Protein AF-A0A849J0R5-F1 (afdb_monomer)

Mean predicted aligned error: 11.91 Å

Radius of gyration: 22.2 Å; Cα contacts (8 Å, |Δi|>4): 472; chains: 1; bounding box: 53×59×74 Å

Foldseek 3Di:
DDDDDDDDDDDDDDDDDDDDPPPPPQAAFAPPDPDDPAAFPSLPDPLNVVQCVVVVNADDDFPDKGKDHWDWDADPVGWIKTKIWMWTDFQFKIWTKMKMFTWDDPDVVDIDTDFFIKMKTKIFTFPGGWDWDKDKAWPPPPPDDDPPVPPPPRDSHPLVVDDCVQSVVQPPFHKYKYWDDDQQKIKIWIWGWDQDPQKIKIKIWMWMGGDPVCSVGTMIMMIMIITGGPDMDIDMDTNDDDDDPPDDPPDD

Nearest PDB structures (foldseek):
  5bsz-assembly1_A  TM=5.376E-01  e=4.516E-01  Streptoalloteichus sp. ATCC 53650
  3px3-assembly1_D  TM=6.411E-01  e=1.301E+00  Streptomyces fradiae
  4oqd-assembly2_C  TM=7.389E-01  e=5.150E+00  Streptomyces fradiae
  4akr-assembly2_D  TM=1.500E-01  e=6.035E+00  Dictyostelium discoideum AX2

Sequence (252 aa):
MTVPELPGASGSSLTGRSAGDLSTRAPGQIKYTRRIEKVGFEYVPPELAKFLKRAEILVGTELIAGADEPVTKRRQNGTHYQLLSAWWASESRFVLFEARRELTSVGEGTFRPSGSWTASGTVHHFAAPATTDRSEWRYKGAGGSEATATKDRVVTDALDALPPAVAGPVIGGTTHAWLRWRKGWASETIVASRVIGNEVHVLRAQREGTSRGELKTSAWVAEVIDATSNNRVPFTAIMPSGISLAYRLLGR

Structure (mmCIF, N/CA/C/O backbone):
data_AF-A0A849J0R5-F1
#
_entry.id   AF-A0A849J0R5-F1
#
loop_
_atom_site.group_PDB
_atom_site.id
_atom_site.type_symbol
_atom_site.label_atom_id
_atom_site.label_alt_id
_atom_site.label_comp_id
_atom_site.label_asym_id
_atom_site.label_entity_id
_atom_site.label_seq_id
_atom_site.pdbx_PDB_ins_code
_atom_site.Cartn_x
_atom_site.Cartn_y
_atom_site.Cartn_z
_atom_site.occupancy
_atom_site.B_iso_or_equiv
_atom_site.auth_seq_id
_atom_site.auth_comp_id
_atom_site.auth_asym_id
_atom_site.auth_atom_id
_atom_site.pdbx_PDB_model_num
ATOM 1 N N . MET A 1 1 ? -3.612 26.515 -46.572 1.00 35.78 1 MET A N 1
ATOM 2 C CA . MET A 1 1 ? -4.464 25.412 -46.086 1.00 35.78 1 MET A CA 1
ATOM 3 C C . MET A 1 1 ? -4.518 25.523 -44.581 1.00 35.78 1 MET A C 1
ATOM 5 O O . MET A 1 1 ? -3.478 25.644 -43.949 1.00 35.78 1 MET A O 1
ATOM 9 N N . THR A 1 2 ? -5.731 25.654 -44.073 1.00 32.19 2 THR A N 1
ATOM 10 C CA . THR A 1 2 ? -6.095 26.238 -42.781 1.00 32.19 2 THR A CA 1
ATOM 11 C C . THR A 1 2 ? -6.416 25.132 -41.777 1.00 32.19 2 THR A C 1
ATOM 13 O O .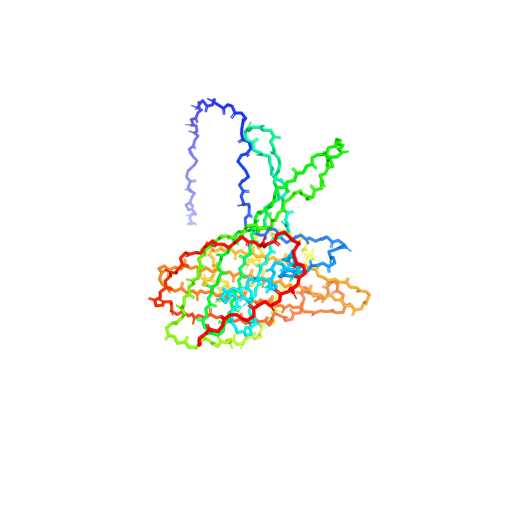 THR A 1 2 ? -7.016 24.123 -42.139 1.00 32.19 2 THR A O 1
ATOM 16 N N . VAL A 1 3 ? -5.984 25.321 -40.530 1.00 30.83 3 VAL A N 1
ATOM 17 C CA . VAL A 1 3 ? -6.247 24.441 -39.379 1.00 30.83 3 VAL A CA 1
ATOM 18 C C . VAL A 1 3 ? -7.745 24.472 -39.038 1.00 30.83 3 VAL A C 1
ATOM 20 O O . VAL A 1 3 ? -8.320 25.560 -39.084 1.00 30.83 3 VAL A O 1
ATOM 23 N N . PRO A 1 4 ? -8.398 23.352 -38.670 1.00 31.55 4 PRO A N 1
ATOM 24 C CA . PRO A 1 4 ? -9.747 23.409 -38.128 1.00 31.55 4 PRO A CA 1
ATOM 25 C C . PRO A 1 4 ? -9.717 23.733 -36.626 1.00 31.55 4 PRO A C 1
ATOM 27 O O . PRO A 1 4 ? -9.171 22.974 -35.825 1.00 31.55 4 PRO A O 1
ATOM 30 N N . GLU A 1 5 ? -10.331 24.859 -36.263 1.00 26.88 5 GLU A N 1
ATOM 31 C CA . GLU A 1 5 ? -10.752 25.200 -34.901 1.00 26.88 5 GLU A CA 1
ATOM 32 C C . GLU A 1 5 ? -12.005 24.393 -34.520 1.00 26.88 5 GLU A C 1
ATOM 34 O O . GLU A 1 5 ? -12.930 24.240 -35.320 1.00 26.88 5 GLU A O 1
ATOM 39 N N . LEU A 1 6 ? -12.053 23.893 -33.283 1.00 31.50 6 LEU A N 1
ATOM 40 C CA . LEU A 1 6 ? -13.267 23.340 -32.674 1.00 31.50 6 LEU A CA 1
ATOM 41 C C . LEU A 1 6 ? -13.988 24.441 -31.868 1.00 31.50 6 LEU A C 1
ATOM 43 O O . LEU A 1 6 ? -13.320 25.213 -31.177 1.00 31.50 6 LEU A O 1
ATOM 47 N N . PRO A 1 7 ? -15.331 24.526 -31.937 1.00 31.16 7 PRO A N 1
ATOM 48 C CA . PRO A 1 7 ? -16.099 25.648 -31.411 1.00 31.16 7 PRO A CA 1
ATOM 49 C C . PRO A 1 7 ? -16.321 25.562 -29.896 1.00 31.16 7 PRO A C 1
ATOM 51 O O . PRO A 1 7 ? -16.525 24.488 -29.329 1.00 31.16 7 PRO A O 1
ATOM 54 N N . GLY A 1 8 ? -16.351 26.732 -29.257 1.00 27.91 8 GLY A N 1
ATOM 55 C CA . GLY A 1 8 ? -16.848 26.902 -27.897 1.00 27.91 8 GLY A CA 1
ATOM 56 C C . GLY A 1 8 ? -18.371 26.774 -27.822 1.00 27.91 8 GLY A C 1
ATOM 57 O O . GLY A 1 8 ? -19.091 27.234 -28.707 1.00 27.91 8 GLY A O 1
ATOM 58 N N . ALA A 1 9 ? -18.859 26.197 -26.726 1.00 27.41 9 ALA A N 1
ATOM 59 C CA . ALA A 1 9 ? -20.256 26.274 -26.321 1.00 27.41 9 ALA A CA 1
ATOM 60 C C . ALA A 1 9 ? -20.335 26.692 -24.847 1.00 27.41 9 ALA A C 1
ATOM 62 O O . ALA A 1 9 ? -19.803 26.030 -23.955 1.00 27.41 9 ALA A O 1
ATOM 63 N N . SER A 1 10 ? -20.991 27.829 -24.631 1.00 26.44 10 SER A N 1
ATOM 64 C CA . SER A 1 10 ? -21.352 28.407 -23.341 1.00 26.44 10 SER A CA 1
ATOM 65 C C . SER A 1 10 ? -22.589 27.737 -22.735 1.00 26.44 10 SER A C 1
ATOM 67 O O . SER A 1 10 ? -23.561 27.493 -23.439 1.00 26.44 10 SER A O 1
ATOM 69 N N . GLY A 1 11 ? -22.586 27.612 -21.402 1.00 25.14 11 GLY A N 1
ATOM 70 C CA . GLY A 1 11 ? -23.744 27.889 -20.542 1.00 25.14 11 GLY A CA 1
ATOM 71 C C . GLY A 1 11 ? -24.682 26.733 -20.174 1.00 25.14 11 GLY A C 1
ATOM 72 O O . GLY A 1 11 ? -25.500 26.312 -20.978 1.00 25.14 11 GLY A O 1
ATOM 73 N N . SER A 1 12 ? -24.691 26.356 -18.890 1.00 25.22 12 SER A N 1
ATOM 74 C CA . SER A 1 12 ? -25.941 26.241 -18.120 1.00 25.22 12 SER A CA 1
ATOM 75 C C . SER A 1 12 ? -25.649 26.311 -16.620 1.00 25.22 12 SER A C 1
ATOM 77 O O . SER A 1 12 ? -24.878 25.519 -16.081 1.00 25.22 12 SER A O 1
ATOM 79 N N . SER A 1 13 ? -26.272 27.277 -15.949 1.00 32.62 13 SER A N 1
ATOM 80 C CA . SER A 1 13 ? -26.364 27.393 -14.494 1.00 32.62 13 SER A CA 1
ATOM 81 C C . SER A 1 13 ? -27.522 26.535 -13.966 1.00 32.62 13 SER A C 1
ATOM 83 O O . SER A 1 13 ? -28.507 26.351 -14.678 1.00 32.62 13 SER A O 1
ATOM 85 N N . LEU A 1 14 ? -27.407 26.025 -12.729 1.00 25.09 14 LEU A N 1
ATOM 86 C CA . LEU A 1 14 ? -28.405 26.101 -11.638 1.00 25.09 14 LEU A CA 1
ATOM 87 C C . LEU A 1 14 ? -28.249 24.976 -10.594 1.00 25.09 14 LEU A C 1
ATOM 89 O O . LEU A 1 14 ? -28.057 23.810 -10.920 1.00 25.09 14 LEU A O 1
ATOM 93 N N . THR A 1 15 ? -28.489 25.373 -9.335 1.00 28.31 15 THR A N 1
ATOM 94 C CA . THR A 1 15 ? -28.660 24.589 -8.089 1.00 28.31 15 THR A CA 1
ATOM 95 C C . THR A 1 15 ? -27.354 24.046 -7.480 1.00 28.31 15 THR A C 1
ATOM 97 O O . THR A 1 15 ? -26.640 23.278 -8.095 1.00 28.31 15 THR A O 1
ATOM 100 N N . GLY A 1 16 ? -26.886 24.437 -6.290 1.00 26.14 16 GLY A N 1
ATOM 101 C CA . GLY A 1 16 ? -27.581 24.847 -5.073 1.00 26.14 16 GLY A CA 1
ATOM 102 C C . GLY A 1 16 ? -27.792 23.631 -4.173 1.00 26.14 16 GLY A C 1
ATOM 103 O O . GLY A 1 16 ? -28.858 23.033 -4.251 1.00 26.14 16 GLY A O 1
ATOM 104 N N . ARG A 1 17 ? -26.795 23.261 -3.347 1.00 23.69 17 ARG A N 1
ATOM 105 C CA . ARG A 1 17 ? -26.953 22.437 -2.127 1.00 23.69 17 ARG A CA 1
ATOM 106 C C . ARG A 1 17 ? -25.648 22.338 -1.321 1.00 23.69 17 ARG A C 1
ATOM 108 O O . ARG A 1 17 ? -24.666 21.783 -1.784 1.00 23.69 17 ARG A O 1
ATOM 115 N N . SER A 1 18 ? -25.722 22.900 -0.116 1.00 26.00 18 SER A N 1
ATOM 116 C CA . SER A 1 18 ? -25.121 22.504 1.165 1.00 26.00 18 SER A CA 1
ATOM 117 C C . SER A 1 18 ? -23.732 21.857 1.227 1.00 26.00 18 SER A C 1
ATOM 119 O O . SER A 1 18 ? -23.485 20.777 0.703 1.00 26.00 18 SER A O 1
ATOM 121 N N . ALA A 1 19 ? -22.900 22.492 2.056 1.00 31.30 19 ALA A N 1
ATOM 122 C CA . ALA A 1 19 ? -21.633 22.026 2.591 1.00 31.30 19 ALA A CA 1
ATOM 123 C C . ALA A 1 19 ? -21.660 20.562 3.060 1.00 31.30 19 ALA A C 1
ATOM 125 O O . ALA A 1 19 ? -22.345 20.188 4.013 1.00 31.30 19 ALA A O 1
ATOM 126 N N . GLY A 1 20 ? -20.825 19.769 2.409 1.00 23.33 20 GLY A N 1
ATOM 127 C CA . GLY A 1 20 ? -20.310 18.502 2.883 1.00 23.33 20 GLY A CA 1
ATOM 128 C C . GLY A 1 20 ? -19.025 18.283 2.111 1.00 23.33 20 GLY A C 1
ATOM 129 O O . GLY A 1 20 ? -19.091 17.896 0.949 1.00 23.33 20 GLY A O 1
ATOM 130 N N . ASP A 1 21 ? -17.882 18.607 2.718 1.00 22.73 21 ASP A N 1
ATOM 131 C CA . ASP A 1 21 ? -16.567 18.315 2.146 1.00 22.73 21 ASP A CA 1
ATOM 132 C C . ASP A 1 21 ? -16.455 16.798 1.949 1.00 22.73 21 ASP A C 1
ATOM 134 O O . ASP A 1 21 ? -16.091 16.029 2.845 1.00 22.73 21 ASP A O 1
ATOM 138 N N . LEU A 1 22 ? -16.820 16.351 0.751 1.00 22.39 22 LEU A N 1
ATOM 139 C CA . LEU A 1 22 ? -16.408 15.076 0.212 1.00 22.39 22 LEU A CA 1
ATOM 140 C C . LEU A 1 22 ? -14.911 15.213 -0.023 1.00 22.39 22 LEU A C 1
ATOM 142 O O . LEU A 1 22 ? -14.480 15.894 -0.946 1.00 22.39 22 LEU A O 1
ATOM 146 N N . SER A 1 23 ? -14.126 14.575 0.845 1.00 27.16 23 SER A N 1
ATOM 147 C CA . SER A 1 23 ? -12.718 14.270 0.608 1.00 27.16 23 SER A CA 1
ATOM 148 C C . SER A 1 23 ? -12.609 13.521 -0.724 1.00 27.16 23 SER A C 1
ATOM 150 O O . SER A 1 23 ? -12.659 12.293 -0.785 1.00 27.16 23 SER A O 1
ATOM 152 N N . THR A 1 24 ? -12.508 14.278 -1.811 1.00 26.97 24 THR A N 1
ATOM 153 C CA . THR A 1 24 ? -12.069 13.800 -3.110 1.00 26.97 24 THR A CA 1
ATOM 154 C C . THR A 1 24 ? -10.620 13.388 -2.913 1.00 26.97 24 THR A C 1
ATOM 156 O O . THR A 1 24 ? -9.752 14.245 -2.742 1.00 26.97 24 THR A O 1
ATOM 159 N N . ARG A 1 25 ? -10.357 12.075 -2.852 1.00 33.78 25 ARG A N 1
ATOM 160 C CA . ARG A 1 25 ? -9.005 11.527 -3.010 1.00 33.78 25 ARG A CA 1
ATOM 161 C C . ARG A 1 25 ? -8.454 12.101 -4.317 1.00 33.78 25 ARG A C 1
ATOM 163 O O . ARG A 1 25 ? -8.851 11.657 -5.389 1.00 33.78 25 ARG A O 1
ATOM 170 N N . ALA A 1 26 ? -7.601 13.116 -4.234 1.00 32.44 26 ALA A N 1
ATOM 171 C CA . ALA A 1 26 ? -6.789 13.500 -5.374 1.00 32.44 26 ALA A CA 1
ATOM 172 C C . ALA A 1 26 ? -5.771 12.367 -5.604 1.00 32.44 26 ALA A C 1
ATOM 174 O O . ALA A 1 26 ? -5.206 11.879 -4.618 1.00 32.44 26 ALA A O 1
ATOM 175 N N . PRO A 1 27 ? -5.546 11.924 -6.854 1.00 39.34 27 PRO A N 1
ATOM 176 C CA . PRO A 1 27 ? -4.423 11.054 -7.189 1.00 39.34 27 PRO A CA 1
ATOM 177 C C . PRO A 1 27 ? -3.117 11.620 -6.620 1.00 39.34 27 PRO A C 1
ATOM 179 O O . PRO A 1 27 ? -2.972 12.835 -6.484 1.00 39.34 27 PRO A O 1
ATOM 182 N N . GLY A 1 28 ? -2.213 10.719 -6.229 1.00 46.78 28 GLY A N 1
ATOM 183 C CA . GLY A 1 28 ? -1.034 10.977 -5.405 1.00 46.78 28 GLY A CA 1
ATOM 184 C C . GLY A 1 28 ? -0.214 12.204 -5.803 1.00 46.78 28 GLY A C 1
ATOM 185 O O . GLY A 1 28 ? 0.722 12.110 -6.597 1.00 46.78 28 GLY A O 1
ATOM 186 N N . GLN A 1 29 ? -0.499 13.335 -5.151 1.00 48.53 29 GLN A N 1
ATOM 187 C CA . GLN A 1 29 ? 0.418 14.465 -5.117 1.00 48.53 29 GLN A CA 1
ATOM 188 C C . GLN A 1 29 ? 1.713 14.013 -4.446 1.00 48.53 29 GLN A C 1
ATOM 190 O O . GLN A 1 29 ? 1.700 13.503 -3.321 1.00 48.53 29 GLN A O 1
ATOM 195 N N . ILE A 1 30 ? 2.843 14.240 -5.115 1.00 51.12 30 ILE A N 1
ATOM 196 C CA . ILE A 1 30 ? 4.152 14.045 -4.498 1.00 51.12 30 ILE A CA 1
ATOM 197 C C . ILE A 1 30 ? 4.287 15.094 -3.388 1.00 51.12 30 ILE A C 1
ATOM 199 O O . ILE A 1 30 ? 4.488 16.284 -3.644 1.00 51.12 30 ILE A O 1
ATOM 203 N N . LYS A 1 31 ? 4.159 14.668 -2.128 1.00 52.19 31 LYS A N 1
ATOM 204 C CA . LYS A 1 31 ? 4.380 15.555 -0.982 1.00 52.19 31 LYS A CA 1
ATOM 205 C C . LYS A 1 31 ? 5.880 15.753 -0.773 1.00 52.19 31 LYS A C 1
ATOM 207 O O . LYS A 1 31 ? 6.574 14.911 -0.207 1.00 52.19 31 LYS A O 1
ATOM 212 N N . TYR A 1 32 ? 6.381 16.909 -1.193 1.00 50.84 32 TYR A N 1
ATOM 213 C CA . TYR A 1 32 ? 7.768 17.333 -0.989 1.00 50.84 32 TYR A CA 1
ATOM 214 C C . TYR A 1 32 ? 8.001 17.875 0.436 1.00 50.84 32 TYR A C 1
ATOM 216 O O . TYR A 1 32 ? 8.345 19.044 0.617 1.00 50.84 32 TYR A O 1
ATOM 224 N N . THR A 1 33 ? 7.815 17.056 1.475 1.00 47.19 33 THR A N 1
ATOM 225 C CA . THR A 1 33 ? 7.930 17.526 2.870 1.00 47.19 33 THR A CA 1
ATOM 226 C C . THR A 1 33 ? 9.323 17.265 3.447 1.00 47.19 33 THR A C 1
ATOM 228 O O . THR A 1 33 ? 9.838 16.154 3.416 1.00 47.19 33 THR A O 1
ATOM 231 N N . ARG A 1 34 ? 9.939 18.297 4.040 1.00 44.62 34 ARG A N 1
ATOM 232 C CA . ARG A 1 34 ? 11.341 18.310 4.517 1.00 44.62 34 ARG A CA 1
ATOM 233 C C . ARG A 1 34 ? 11.664 17.366 5.685 1.00 44.62 34 ARG A C 1
ATOM 235 O O . ARG A 1 34 ? 12.811 17.336 6.118 1.00 44.62 34 ARG A O 1
ATOM 242 N N . ARG A 1 35 ? 10.673 16.656 6.231 1.00 50.16 35 ARG A N 1
ATOM 243 C CA . ARG A 1 35 ? 10.774 15.896 7.490 1.00 50.16 35 ARG A CA 1
ATOM 244 C C . ARG A 1 35 ? 9.868 14.666 7.541 1.00 50.16 35 ARG A C 1
ATOM 246 O O . ARG A 1 35 ? 9.362 14.333 8.607 1.00 50.16 35 ARG A O 1
ATOM 253 N N . ILE A 1 36 ? 9.603 14.015 6.412 1.00 57.34 36 ILE A N 1
ATOM 254 C CA . ILE A 1 36 ? 8.882 12.748 6.504 1.00 57.34 36 ILE A CA 1
ATOM 255 C C . ILE A 1 36 ? 9.856 11.686 7.030 1.00 57.34 36 ILE A C 1
ATOM 257 O O . ILE A 1 36 ? 10.759 11.255 6.318 1.00 57.34 36 ILE A O 1
ATOM 261 N N . GLU A 1 37 ? 9.711 11.315 8.302 1.00 65.19 37 GLU A N 1
ATOM 262 C CA . GLU A 1 37 ? 10.505 10.243 8.921 1.00 65.19 37 GLU A CA 1
ATOM 263 C C . GLU A 1 37 ? 10.094 8.850 8.428 1.00 65.19 37 GLU A C 1
ATOM 265 O O . GLU A 1 37 ? 10.880 7.916 8.542 1.00 65.19 37 GLU A O 1
ATOM 270 N N . LYS A 1 38 ? 8.880 8.727 7.877 1.00 73.81 38 LYS A N 1
ATOM 271 C CA . LYS A 1 38 ? 8.266 7.473 7.432 1.00 73.81 38 LYS A CA 1
ATOM 272 C C . LYS A 1 38 ? 7.898 7.534 5.958 1.00 73.81 38 LYS A C 1
ATOM 274 O O . LYS A 1 38 ? 7.194 8.449 5.558 1.00 73.81 38 LYS A O 1
ATOM 279 N N . VAL A 1 39 ? 8.300 6.563 5.153 1.00 77.25 39 VAL A N 1
ATOM 280 C CA . VAL A 1 39 ? 7.936 6.509 3.729 1.00 77.25 39 VAL A CA 1
ATOM 281 C C . VAL A 1 39 ? 7.258 5.190 3.379 1.00 77.25 39 VAL A C 1
ATOM 283 O O . VAL A 1 39 ? 7.657 4.120 3.833 1.00 77.25 39 VAL A O 1
ATOM 286 N N . GLY A 1 40 ? 6.199 5.270 2.574 1.00 84.38 40 GLY A N 1
ATOM 287 C CA . GLY A 1 40 ? 5.432 4.105 2.143 1.00 84.38 40 GLY A CA 1
ATOM 288 C C . GLY A 1 40 ?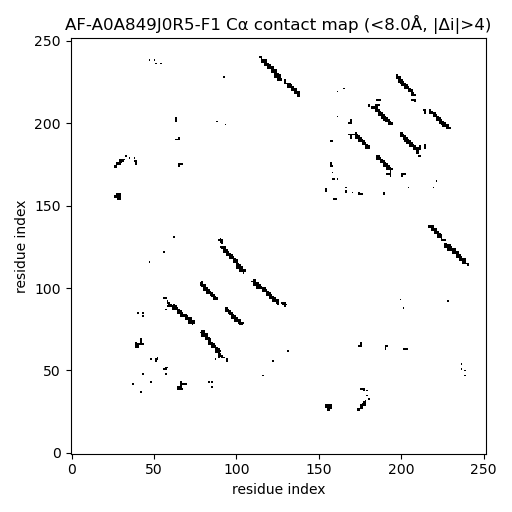 4.855 3.299 3.296 1.00 84.38 40 GLY A C 1
ATOM 289 O O . GLY A 1 40 ? 4.198 3.845 4.180 1.00 84.38 40 GLY A O 1
ATOM 290 N N . PHE A 1 41 ? 5.077 1.987 3.290 1.00 90.75 41 PHE A N 1
ATOM 291 C CA . PHE A 1 41 ? 4.452 1.083 4.257 1.00 90.75 41 PHE A CA 1
ATOM 292 C C . PHE A 1 41 ? 4.864 1.347 5.718 1.00 90.75 41 PHE A C 1
ATOM 294 O O . PHE A 1 41 ? 4.178 0.914 6.640 1.00 90.75 41 PHE A O 1
ATOM 301 N N . GLU A 1 42 ? 5.910 2.144 5.961 1.00 90.38 42 GLU A N 1
ATOM 302 C CA . GLU A 1 42 ? 6.313 2.608 7.298 1.00 90.38 42 GLU A CA 1
ATOM 303 C C . GLU A 1 42 ? 5.242 3.471 8.003 1.00 90.38 42 GLU A C 1
ATOM 305 O O . GLU A 1 42 ? 5.267 3.632 9.234 1.00 90.38 42 GLU A O 1
ATOM 310 N N . 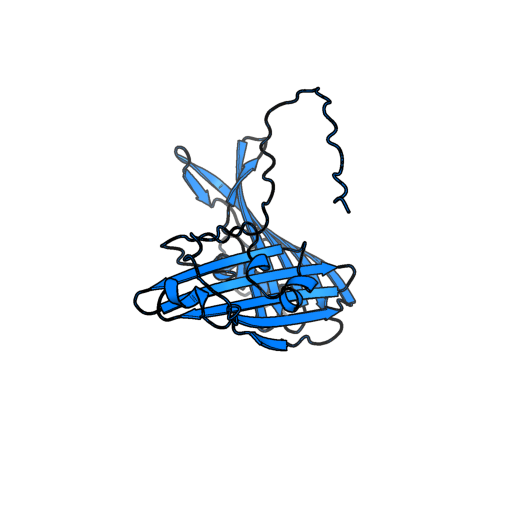TYR A 1 43 ? 4.279 4.022 7.251 1.00 89.75 43 TYR A N 1
ATOM 311 C CA . TYR A 1 43 ? 3.103 4.680 7.826 1.00 89.75 43 TYR A CA 1
ATOM 312 C C . TYR A 1 43 ? 2.172 3.709 8.553 1.00 89.75 43 TYR A C 1
ATOM 314 O O . TYR A 1 43 ? 1.484 4.124 9.492 1.00 89.75 43 TYR A O 1
ATOM 322 N N . VAL A 1 44 ? 2.182 2.425 8.182 1.00 93.38 44 VAL A N 1
ATOM 323 C CA . VAL A 1 44 ? 1.440 1.394 8.905 1.00 93.38 44 VAL A CA 1
ATOM 324 C C . VAL A 1 44 ? 2.079 1.207 10.283 1.00 93.38 44 VAL A C 1
ATOM 326 O O . VAL A 1 44 ? 3.274 0.915 10.377 1.00 93.38 44 VAL A O 1
ATOM 329 N N . PRO A 1 45 ? 1.317 1.358 11.382 1.00 92.94 45 PRO A N 1
ATOM 330 C CA . PRO A 1 45 ? 1.863 1.137 12.710 1.00 92.94 45 PRO A CA 1
ATOM 331 C C . PRO A 1 45 ? 2.447 -0.284 12.844 1.00 92.94 45 PRO A C 1
ATOM 333 O O . PRO A 1 45 ? 1.767 -1.250 12.476 1.00 92.94 45 PRO A O 1
ATOM 336 N N . PRO A 1 46 ? 3.685 -0.454 13.355 1.00 92.31 46 PRO A N 1
ATOM 337 C CA . PRO A 1 46 ? 4.350 -1.758 13.398 1.00 92.31 46 PRO A CA 1
ATOM 338 C C . PRO A 1 46 ? 3.552 -2.840 14.132 1.00 92.31 46 PRO A C 1
ATOM 340 O O . PRO A 1 46 ? 3.615 -4.014 13.771 1.00 92.31 46 PRO A O 1
ATOM 343 N N . GLU A 1 47 ? 2.796 -2.464 15.161 1.00 91.94 47 GLU A N 1
ATOM 344 C CA . GLU A 1 47 ? 1.902 -3.350 15.902 1.00 91.94 47 GLU A CA 1
ATOM 345 C C . GLU A 1 47 ? 0.751 -3.879 15.038 1.00 91.94 47 GLU A C 1
ATOM 347 O O . GLU A 1 47 ? 0.447 -5.071 15.099 1.00 91.94 47 GLU A O 1
ATOM 352 N N . LEU A 1 48 ? 0.185 -3.034 14.171 1.00 94.25 48 LEU A N 1
ATOM 353 C CA . LEU A 1 48 ? -0.860 -3.428 13.231 1.00 94.25 48 LEU A CA 1
ATOM 354 C C . LEU A 1 48 ? -0.291 -4.360 12.159 1.00 94.25 48 LEU A C 1
ATOM 356 O O . LEU A 1 48 ? -0.859 -5.421 11.913 1.00 94.25 48 LEU A O 1
ATOM 360 N N . ALA A 1 49 ? 0.860 -4.021 11.573 1.00 95.00 49 ALA A N 1
ATOM 361 C CA . ALA A 1 49 ? 1.512 -4.878 10.583 1.00 95.00 49 ALA A CA 1
ATOM 362 C C . ALA A 1 49 ? 1.860 -6.261 11.170 1.00 95.00 49 ALA A C 1
ATOM 364 O O . ALA A 1 49 ? 1.575 -7.289 10.556 1.00 95.00 49 ALA A O 1
ATOM 365 N N . LYS A 1 50 ? 2.417 -6.307 12.390 1.00 94.12 50 LYS A N 1
ATOM 366 C CA . LYS A 1 50 ? 2.695 -7.564 13.110 1.00 94.12 50 LYS A CA 1
ATOM 367 C C . LYS A 1 50 ? 1.423 -8.367 13.368 1.00 94.12 50 LYS A C 1
ATOM 369 O O . LYS A 1 50 ? 1.438 -9.585 13.206 1.00 94.12 50 LYS A O 1
ATOM 374 N N . PHE A 1 51 ? 0.340 -7.707 13.772 1.00 94.94 51 PHE A N 1
ATOM 375 C CA . PHE A 1 51 ? -0.947 -8.358 13.984 1.00 94.94 51 PHE A CA 1
ATOM 376 C C . PHE A 1 51 ? -1.500 -8.963 12.686 1.00 94.94 51 PHE A C 1
ATOM 378 O O . PHE A 1 51 ? -1.843 -10.140 12.678 1.00 94.94 51 PHE A O 1
ATOM 385 N N . LEU A 1 52 ? -1.504 -8.215 11.579 1.00 96.50 52 LEU A N 1
ATOM 386 C CA . LEU A 1 52 ? -1.992 -8.709 10.285 1.00 96.50 52 LEU A CA 1
ATOM 387 C C . LEU A 1 52 ? -1.142 -9.862 9.728 1.00 96.50 52 LEU A C 1
ATOM 389 O O . LEU A 1 52 ? -1.685 -10.759 9.087 1.00 96.50 52 LEU A O 1
ATOM 393 N N . LYS A 1 53 ? 0.169 -9.878 10.003 1.00 95.94 53 LYS A N 1
ATOM 394 C CA . LYS A 1 53 ? 1.035 -11.030 9.694 1.00 95.94 53 LYS A CA 1
ATOM 395 C C . LYS A 1 53 ? 0.660 -12.264 10.517 1.00 95.94 53 LYS A C 1
ATOM 397 O O . LYS A 1 53 ? 0.535 -13.351 9.968 1.00 95.94 53 LYS A O 1
ATOM 402 N N . ARG A 1 54 ? 0.436 -12.100 11.826 1.00 94.62 54 ARG A N 1
ATOM 403 C CA . ARG A 1 54 ? 0.007 -13.196 12.720 1.00 94.62 54 ARG A CA 1
ATOM 404 C C . ARG A 1 54 ? -1.382 -13.732 12.390 1.00 94.62 54 ARG A C 1
ATOM 406 O O . ARG A 1 54 ? -1.626 -14.910 12.590 1.00 94.62 54 ARG A O 1
ATOM 413 N N . ALA A 1 55 ? -2.271 -12.874 11.901 1.00 95.00 55 ALA A N 1
ATOM 414 C CA . ALA A 1 55 ? -3.599 -13.250 11.430 1.00 95.00 55 ALA A CA 1
ATOM 415 C C . ALA A 1 55 ? -3.586 -13.861 10.013 1.00 95.00 55 ALA A C 1
ATOM 417 O O . ALA A 1 55 ? -4.644 -13.994 9.410 1.00 95.00 55 ALA A O 1
ATOM 418 N N . GLU A 1 56 ? -2.403 -14.164 9.462 1.00 95.88 56 GLU A N 1
ATOM 419 C CA . GLU A 1 56 ? -2.207 -14.729 8.122 1.00 95.88 56 GLU A CA 1
ATOM 420 C C . GLU A 1 56 ? -2.841 -13.911 6.987 1.00 95.88 56 GLU A C 1
ATOM 422 O O . GLU A 1 56 ? -3.139 -14.439 5.917 1.00 95.88 56 GLU A O 1
ATOM 427 N N . ILE A 1 57 ? -3.011 -12.600 7.182 1.00 96.75 57 ILE A N 1
ATOM 428 C CA . ILE A 1 57 ? -3.496 -11.681 6.145 1.00 96.75 57 ILE A CA 1
ATOM 429 C C . ILE A 1 57 ? -2.317 -11.251 5.267 1.00 96.75 57 ILE A C 1
ATOM 431 O O . ILE A 1 57 ? -2.364 -11.418 4.048 1.00 96.75 57 ILE A O 1
ATOM 435 N N . LEU A 1 58 ? -1.237 -10.766 5.890 1.00 96.38 58 LEU A N 1
ATOM 436 C CA . LEU A 1 58 ? 0.019 -10.403 5.220 1.00 96.38 58 LEU A CA 1
ATOM 437 C C . LEU A 1 58 ? 0.998 -11.581 5.320 1.00 96.38 58 LEU A C 1
ATOM 439 O O . LEU A 1 58 ? 1.576 -11.807 6.382 1.00 96.38 58 LEU A O 1
ATOM 443 N N . VAL A 1 59 ? 1.171 -12.352 4.246 1.00 94.38 59 VAL A N 1
ATOM 444 C CA . VAL A 1 59 ? 1.959 -13.602 4.267 1.00 94.38 59 VAL A CA 1
ATOM 445 C C . VAL A 1 59 ? 3.009 -13.633 3.178 1.00 94.38 59 VAL A C 1
ATOM 447 O O . VAL A 1 59 ? 2.711 -13.374 2.011 1.00 94.38 59 VAL A O 1
ATOM 450 N N . GLY A 1 60 ? 4.211 -14.047 3.568 1.00 90.75 60 GLY A N 1
ATOM 451 C CA . GLY A 1 60 ? 5.397 -14.046 2.724 1.00 90.75 60 GLY A CA 1
ATOM 452 C C . GLY A 1 60 ? 6.217 -12.772 2.898 1.00 90.75 60 GLY A C 1
ATOM 453 O O . GLY A 1 60 ? 5.937 -11.932 3.763 1.00 90.75 60 GLY A O 1
ATOM 454 N N . THR A 1 61 ? 7.251 -12.652 2.075 1.00 90.44 61 THR A N 1
ATOM 455 C CA . THR A 1 61 ? 8.099 -11.461 2.017 1.00 90.44 61 THR A CA 1
ATOM 456 C C . THR A 1 61 ? 7.348 -10.329 1.325 1.00 90.44 61 THR A C 1
ATOM 458 O O . THR A 1 61 ? 6.667 -10.541 0.326 1.00 90.44 61 THR A O 1
ATOM 461 N N . GLU A 1 62 ? 7.458 -9.121 1.874 1.00 92.50 62 GLU A N 1
ATOM 462 C CA . GLU A 1 62 ? 6.963 -7.912 1.219 1.00 92.50 62 GLU A CA 1
ATOM 463 C C . GLU A 1 62 ? 7.795 -7.649 -0.033 1.00 92.50 62 GLU A C 1
ATOM 465 O O . GLU A 1 62 ? 8.989 -7.375 0.080 1.00 92.50 62 GLU A O 1
ATOM 470 N N . LEU A 1 63 ? 7.169 -7.741 -1.204 1.00 93.06 63 LEU A N 1
ATOM 471 C CA . LEU A 1 63 ? 7.808 -7.368 -2.462 1.00 93.06 63 LEU A CA 1
ATOM 472 C C . LEU A 1 63 ? 7.632 -5.867 -2.699 1.00 93.06 63 LEU A C 1
ATOM 474 O O . LEU A 1 63 ? 8.603 -5.128 -2.843 1.00 93.06 63 LEU A O 1
ATOM 478 N N . ILE A 1 64 ? 6.379 -5.405 -2.693 1.00 94.56 64 ILE A N 1
ATOM 479 C CA . ILE A 1 64 ? 6.028 -3.998 -2.891 1.00 94.56 64 ILE A CA 1
ATOM 480 C C . ILE A 1 64 ? 4.843 -3.653 -1.990 1.00 94.56 64 ILE A C 1
ATOM 482 O O . ILE A 1 64 ? 3.882 -4.416 -1.891 1.00 94.56 64 ILE A O 1
ATOM 486 N N . ALA A 1 65 ? 4.884 -2.488 -1.351 1.00 94.88 65 ALA A N 1
ATOM 487 C CA . ALA A 1 65 ? 3.799 -2.015 -0.509 1.00 94.88 65 ALA A CA 1
ATOM 488 C C . ALA A 1 65 ? 3.672 -0.489 -0.537 1.00 94.88 65 ALA A C 1
ATOM 490 O O . ALA A 1 65 ? 4.632 0.241 -0.807 1.00 94.88 65 ALA A O 1
ATOM 491 N N . GLY A 1 66 ? 2.472 -0.008 -0.226 1.00 92.25 66 GLY A N 1
ATOM 492 C CA . GLY A 1 66 ? 2.141 1.409 -0.176 1.00 92.25 66 GLY A CA 1
ATOM 493 C C . GLY A 1 66 ? 1.191 1.705 0.974 1.00 92.25 66 GLY A C 1
ATOM 494 O O . GLY A 1 66 ? 0.356 0.881 1.339 1.00 92.25 66 GLY A O 1
ATOM 495 N N . ALA A 1 67 ? 1.335 2.880 1.575 1.00 91.75 67 ALA A N 1
ATOM 496 C CA . ALA A 1 67 ? 0.412 3.360 2.589 1.00 91.75 67 ALA A CA 1
ATOM 497 C C . ALA A 1 67 ? 0.361 4.886 2.583 1.00 91.75 67 ALA A C 1
ATOM 499 O O . ALA A 1 67 ? 1.369 5.553 2.327 1.00 91.75 67 ALA A O 1
ATOM 500 N N . ASP A 1 68 ? -0.819 5.414 2.893 1.00 87.06 68 ASP A N 1
ATOM 501 C CA . ASP A 1 68 ? -1.027 6.836 3.131 1.00 87.06 68 ASP A CA 1
ATOM 502 C C . ASP A 1 68 ? -0.744 7.210 4.587 1.00 87.06 68 ASP A C 1
ATOM 504 O O . ASP A 1 68 ? -0.817 6.391 5.506 1.00 87.06 68 ASP A O 1
ATOM 508 N N . GLU A 1 69 ? -0.491 8.497 4.812 1.00 86.56 69 GLU A N 1
ATOM 509 C CA . GLU A 1 69 ? -0.518 9.064 6.156 1.00 86.56 69 GLU A CA 1
ATOM 510 C C . GLU A 1 69 ? -1.888 8.825 6.805 1.00 86.56 69 GLU A C 1
ATOM 512 O O . GLU A 1 69 ? -2.916 9.130 6.193 1.00 86.56 69 GLU A O 1
ATOM 517 N N . PRO A 1 70 ? -1.937 8.336 8.058 1.00 88.88 70 PRO A N 1
ATOM 518 C CA . PRO A 1 70 ? -3.196 8.225 8.772 1.00 88.88 70 PRO A CA 1
ATOM 519 C C . PRO A 1 70 ? -3.888 9.591 8.900 1.00 88.88 70 PRO A C 1
ATOM 521 O O . PRO A 1 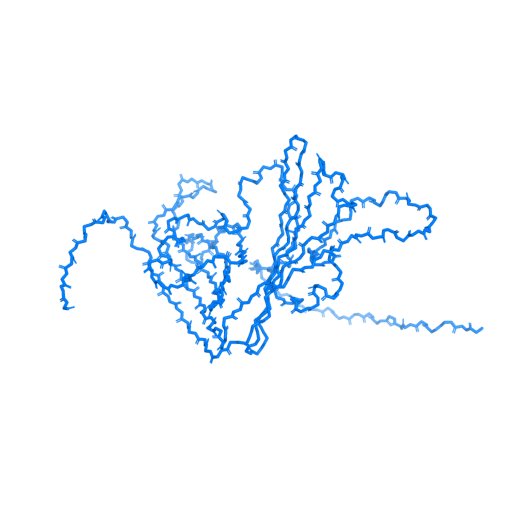70 ? -3.320 10.532 9.456 1.00 88.88 70 PRO A O 1
ATOM 524 N N . VAL A 1 71 ? -5.138 9.689 8.452 1.00 91.00 71 VAL A N 1
ATOM 525 C CA . VAL A 1 71 ? -5.941 10.918 8.503 1.00 91.00 71 VAL A CA 1
ATOM 526 C C . VAL A 1 71 ? -6.977 10.858 9.618 1.00 91.00 71 VAL A C 1
ATOM 528 O O . VAL A 1 71 ? -7.626 9.834 9.834 1.00 91.00 71 VAL A O 1
ATOM 531 N N . THR A 1 72 ? -7.166 11.968 10.325 1.00 92.94 72 THR A N 1
ATOM 532 C CA . THR A 1 72 ? -8.257 12.112 11.294 1.00 92.94 72 THR A CA 1
ATOM 533 C C . THR A 1 72 ? -9.540 12.493 10.565 1.00 92.94 72 THR A C 1
ATOM 535 O O . THR A 1 72 ? -9.565 13.456 9.802 1.00 92.94 72 THR A O 1
ATOM 538 N N . LYS A 1 73 ? -10.619 11.751 10.813 1.00 93.56 73 LYS A N 1
ATOM 539 C CA . LYS A 1 73 ? -11.954 11.996 10.260 1.00 93.56 73 LYS A CA 1
ATOM 540 C C . LYS A 1 73 ? -12.967 12.189 11.382 1.00 93.56 73 LYS A C 1
ATOM 542 O O . LYS A 1 73 ? -12.839 11.610 12.461 1.00 93.56 73 LYS A O 1
ATOM 547 N N . ARG A 1 74 ? -14.003 12.979 11.102 1.00 93.81 74 ARG A N 1
ATOM 548 C CA . ARG A 1 74 ? -15.138 13.219 11.999 1.00 93.81 74 ARG A CA 1
ATOM 549 C C . ARG A 1 74 ? -16.368 12.453 11.506 1.00 93.81 74 ARG A C 1
ATOM 551 O O . ARG A 1 74 ? -16.658 12.443 10.312 1.00 93.81 74 ARG A O 1
ATOM 558 N N . ARG A 1 75 ? -17.083 11.796 12.418 1.00 92.12 75 ARG A N 1
ATOM 559 C CA . ARG A 1 75 ? -18.377 11.146 12.160 1.00 92.12 75 ARG A CA 1
ATOM 560 C C . ARG A 1 75 ? -19.521 12.154 12.301 1.00 92.12 75 ARG A C 1
ATOM 562 O O . ARG A 1 75 ? -19.381 13.177 12.967 1.00 92.12 75 ARG A O 1
ATOM 569 N N . GLN A 1 76 ? -20.685 11.824 11.741 1.00 92.75 76 GLN A N 1
ATOM 570 C CA . GLN A 1 76 ? -21.897 12.651 11.855 1.00 92.75 76 GLN A CA 1
ATOM 571 C C . GLN A 1 76 ? -22.337 12.869 13.313 1.00 92.75 76 GLN A C 1
ATOM 573 O O . GLN A 1 76 ? -22.799 13.948 13.658 1.00 92.75 76 GLN A O 1
ATOM 578 N N . ASN A 1 77 ? -22.121 11.884 14.188 1.00 90.88 77 ASN A N 1
ATOM 579 C CA . ASN A 1 77 ? -22.413 11.981 15.623 1.00 90.88 77 ASN A CA 1
ATOM 580 C C . ASN A 1 77 ? -21.363 12.786 16.424 1.00 90.88 77 ASN A C 1
ATOM 582 O O . ASN A 1 77 ? -21.402 12.792 17.650 1.00 90.88 77 ASN A O 1
ATOM 586 N N . GLY A 1 78 ? -20.396 13.426 15.757 1.00 89.94 78 GLY A N 1
ATOM 587 C CA . GLY A 1 78 ? -19.374 14.256 16.393 1.00 89.94 78 GLY A CA 1
ATOM 588 C C . GLY A 1 78 ? -18.142 13.512 16.914 1.00 89.94 78 GLY A C 1
ATOM 589 O O . GLY A 1 78 ? -17.181 14.178 17.302 1.00 89.94 78 GLY A O 1
ATOM 590 N N . THR A 1 79 ? -18.108 12.174 16.893 1.00 91.94 79 THR A N 1
ATOM 591 C CA . THR A 1 79 ? -16.900 11.432 17.292 1.00 91.94 79 THR A CA 1
ATOM 592 C C . THR A 1 79 ? -15.832 11.459 16.200 1.00 91.94 79 THR A C 1
ATOM 594 O O . THR A 1 79 ? -16.109 11.758 15.036 1.00 91.94 79 THR A O 1
ATOM 597 N N . HIS A 1 80 ? -14.588 11.169 16.579 1.00 93.56 80 HIS A N 1
ATOM 598 C CA . HIS A 1 80 ? -13.442 11.214 15.678 1.00 93.56 80 HIS A CA 1
ATOM 599 C C . HIS A 1 80 ? -12.780 9.845 15.596 1.00 93.56 80 HIS A C 1
ATOM 601 O O . HIS A 1 80 ? -12.704 9.117 16.582 1.00 93.56 80 HIS A O 1
ATOM 607 N N . TYR A 1 81 ? -12.270 9.509 14.419 1.00 94.44 81 TYR A N 1
ATOM 608 C CA . TYR A 1 81 ? -11.500 8.294 14.199 1.00 94.44 81 TYR A CA 1
ATOM 609 C C . TYR A 1 81 ? -10.302 8.598 13.312 1.00 94.44 81 TYR A C 1
ATOM 611 O O . TYR A 1 81 ? -10.316 9.535 12.515 1.00 94.44 81 TYR A O 1
ATOM 619 N N . GLN A 1 82 ? -9.259 7.795 13.454 1.00 94.56 82 GLN A N 1
ATOM 620 C CA . GLN A 1 82 ? -8.138 7.801 12.532 1.00 94.56 82 GLN A CA 1
ATOM 621 C C . GLN A 1 82 ? -8.386 6.746 11.459 1.00 94.56 82 GLN A C 1
ATOM 623 O O . GLN A 1 82 ? -8.799 5.636 11.794 1.00 94.56 82 GLN A O 1
ATOM 628 N N . LEU A 1 83 ? -8.129 7.085 10.199 1.00 95.19 83 LEU A N 1
ATOM 629 C CA . LEU A 1 83 ? -8.209 6.190 9.049 1.00 95.19 83 LEU A CA 1
ATOM 630 C C . LEU A 1 83 ? -6.841 6.093 8.380 1.00 95.19 83 LEU A C 1
ATOM 632 O O . LEU A 1 83 ? -6.206 7.109 8.120 1.00 95.19 83 LEU A O 1
ATOM 636 N N . LEU A 1 84 ? -6.426 4.877 8.067 1.00 93.50 84 LEU A N 1
ATOM 637 C CA . LEU A 1 84 ? -5.235 4.545 7.301 1.00 93.50 84 LEU A CA 1
ATOM 638 C C . LEU A 1 84 ? -5.672 3.694 6.108 1.00 93.50 84 LEU A C 1
ATOM 640 O O . LEU A 1 84 ? -6.403 2.726 6.296 1.00 93.50 84 LEU A O 1
ATOM 644 N N . SER A 1 85 ? -5.204 4.028 4.911 1.00 94.12 85 SER A N 1
ATOM 645 C CA . SER A 1 85 ? -5.358 3.198 3.715 1.00 94.12 85 SER A CA 1
ATOM 646 C C . SER A 1 85 ? -3.985 2.674 3.312 1.00 94.12 85 SER A C 1
ATOM 648 O O . SER A 1 85 ? -3.015 3.434 3.290 1.00 94.12 85 SER A O 1
ATOM 650 N N . ALA A 1 86 ? -3.893 1.376 3.046 1.00 95.50 86 ALA A N 1
ATOM 651 C CA . ALA A 1 86 ? -2.640 0.729 2.701 1.00 95.50 86 ALA A CA 1
ATOM 652 C C . ALA A 1 86 ? -2.876 -0.494 1.817 1.00 95.50 86 ALA A C 1
ATOM 654 O O . ALA A 1 86 ? -3.960 -1.082 1.786 1.00 95.50 86 ALA A O 1
ATOM 655 N N . TRP A 1 87 ? -1.830 -0.895 1.115 1.00 96.69 87 TRP A N 1
ATOM 656 C CA . TRP A 1 87 ? -1.797 -2.133 0.367 1.00 96.69 87 TRP A CA 1
ATOM 657 C C . TRP A 1 87 ? -0.415 -2.763 0.416 1.00 96.69 87 TRP A C 1
ATOM 659 O O . TRP A 1 87 ? 0.591 -2.116 0.711 1.00 96.69 87 TRP A O 1
ATOM 669 N N . TRP A 1 88 ? -0.388 -4.059 0.156 1.00 96.75 88 TRP A N 1
ATOM 670 C CA . TRP A 1 88 ? 0.781 -4.895 0.343 1.00 96.75 88 TRP A CA 1
ATOM 671 C C . TRP A 1 88 ? 0.761 -6.050 -0.652 1.00 96.75 88 TRP A C 1
ATOM 673 O O . TRP A 1 88 ? -0.273 -6.697 -0.816 1.00 96.75 88 TRP A O 1
ATOM 683 N N . ALA A 1 89 ? 1.887 -6.319 -1.300 1.00 97.12 89 ALA A N 1
ATOM 684 C CA . ALA A 1 89 ? 2.049 -7.411 -2.249 1.00 97.12 89 ALA A CA 1
ATOM 685 C C . ALA A 1 89 ? 3.199 -8.333 -1.830 1.00 97.12 89 ALA A C 1
ATOM 687 O O . ALA A 1 89 ? 4.279 -7.868 -1.452 1.00 97.12 89 ALA A O 1
ATOM 688 N N . SER A 1 90 ? 2.974 -9.637 -1.958 1.00 96.25 90 SER A N 1
ATOM 689 C CA . SER A 1 90 ? 4.004 -10.675 -1.895 1.00 96.25 90 SER A CA 1
ATOM 690 C C . SER A 1 90 ? 3.913 -11.616 -3.078 1.00 96.25 90 SER A C 1
ATOM 692 O O . SER A 1 90 ? 3.052 -11.467 -3.933 1.00 96.25 90 SER A O 1
ATOM 694 N N . GLU A 1 91 ? 4.762 -12.637 -3.084 1.00 95.44 91 GLU A N 1
ATOM 695 C CA . GLU A 1 91 ? 4.758 -13.710 -4.078 1.00 95.44 91 GLU A CA 1
ATOM 696 C C . GLU A 1 91 ? 3.404 -14.430 -4.180 1.00 95.44 91 GLU A C 1
ATOM 698 O O . GLU A 1 91 ? 3.081 -14.971 -5.224 1.00 95.44 91 GLU A O 1
ATOM 703 N N . SER A 1 92 ? 2.586 -14.468 -3.123 1.00 96.12 92 SER A N 1
ATOM 704 C CA . SER A 1 92 ? 1.359 -15.290 -3.116 1.00 96.12 92 SER A CA 1
ATOM 705 C C . SER A 1 92 ? 0.058 -14.499 -3.179 1.00 96.12 92 SER A C 1
ATOM 707 O O . SER A 1 92 ? -1.003 -15.080 -3.433 1.00 96.12 92 SER A O 1
ATOM 709 N N . ARG A 1 93 ? 0.097 -13.199 -2.873 1.00 97.12 93 ARG A N 1
ATOM 710 C CA . ARG A 1 93 ? -1.120 -12.402 -2.728 1.00 97.12 93 ARG A CA 1
ATOM 711 C C . ARG A 1 93 ? -0.868 -10.905 -2.797 1.00 97.12 93 ARG A C 1
ATOM 713 O O . ARG A 1 93 ? 0.192 -10.409 -2.418 1.00 97.12 93 ARG A O 1
ATOM 720 N N . PHE A 1 94 ? -1.931 -10.192 -3.131 1.00 97.88 94 PHE A N 1
ATOM 721 C CA . PHE A 1 94 ? -2.064 -8.757 -2.936 1.00 97.88 94 PHE A CA 1
ATOM 722 C C . PHE A 1 94 ? -3.156 -8.475 -1.908 1.00 97.88 94 PHE A C 1
ATOM 724 O O . PHE A 1 94 ? -4.214 -9.100 -1.920 1.00 97.88 94 PHE A O 1
ATOM 731 N N . VAL A 1 95 ? -2.914 -7.536 -1.003 1.00 98.12 95 VAL A N 1
ATOM 732 C CA . VAL A 1 95 ? -3.854 -7.153 0.049 1.00 98.12 95 VAL A CA 1
ATOM 733 C C . VAL A 1 95 ? -4.076 -5.656 -0.031 1.00 98.12 95 VAL A C 1
ATOM 735 O O . VAL A 1 95 ? -3.133 -4.893 0.145 1.00 98.12 95 VAL A O 1
ATOM 738 N N . LEU A 1 96 ? -5.322 -5.240 -0.238 1.00 96.19 96 LEU A N 1
ATOM 739 C CA . LEU A 1 96 ? -5.752 -3.848 -0.114 1.00 96.19 96 LEU A CA 1
ATOM 740 C C . LEU A 1 96 ? -6.604 -3.725 1.142 1.00 96.19 96 LEU A C 1
ATOM 742 O O . LEU A 1 96 ? -7.572 -4.474 1.303 1.00 96.19 96 LEU A O 1
ATOM 746 N N . PHE A 1 97 ? -6.263 -2.795 2.029 1.00 97.00 97 PHE A N 1
ATOM 747 C CA . PHE A 1 97 ? -6.972 -2.652 3.290 1.00 97.00 97 PHE A CA 1
ATOM 748 C C . PHE A 1 97 ? -7.060 -1.217 3.790 1.00 97.00 97 PHE A C 1
ATOM 750 O O . PHE A 1 97 ? -6.222 -0.356 3.525 1.00 97.00 97 PHE A O 1
ATOM 757 N N . GLU A 1 98 ? -8.096 -0.991 4.586 1.00 97.25 98 GLU A N 1
ATOM 758 C CA . GLU A 1 98 ? -8.236 0.193 5.411 1.00 97.25 98 GLU A CA 1
ATOM 759 C C . GLU A 1 98 ? -8.202 -0.219 6.876 1.00 97.25 98 GLU A C 1
ATOM 761 O O . GLU A 1 98 ? -8.781 -1.233 7.270 1.00 97.25 98 GLU A O 1
ATOM 766 N N . ALA A 1 99 ? -7.523 0.572 7.693 1.00 96.62 99 ALA A N 1
ATOM 767 C CA . ALA A 1 99 ? -7.489 0.406 9.130 1.00 96.62 99 ALA A CA 1
ATOM 768 C C . ALA A 1 99 ? -8.036 1.655 9.809 1.00 96.62 99 ALA A C 1
ATOM 770 O O . ALA A 1 99 ? -7.719 2.782 9.429 1.00 96.62 99 ALA A O 1
ATOM 771 N N . ARG A 1 100 ? -8.858 1.454 10.835 1.00 96.31 100 ARG A N 1
ATOM 772 C CA . ARG A 1 100 ? -9.458 2.525 11.627 1.00 96.31 100 ARG A CA 1
ATOM 773 C C . ARG A 1 100 ? -9.272 2.298 13.115 1.00 96.31 100 ARG A C 1
ATOM 775 O O . ARG A 1 100 ? -9.311 1.157 13.568 1.00 96.31 100 ARG A O 1
ATOM 782 N N . ARG A 1 101 ? -9.132 3.375 13.877 1.00 94.62 101 ARG A N 1
ATOM 783 C CA . ARG A 1 101 ? -9.221 3.346 15.344 1.00 94.62 101 ARG A CA 1
ATOM 784 C C . ARG A 1 101 ? -9.925 4.590 15.853 1.00 94.62 101 ARG A C 1
ATOM 786 O O . ARG A 1 101 ? -9.786 5.661 15.265 1.00 94.62 101 ARG A O 1
ATOM 793 N N . GLU A 1 102 ? -10.668 4.444 16.938 1.00 95.00 102 GLU A N 1
ATOM 794 C CA . GLU A 1 102 ? -11.346 5.575 17.566 1.00 95.00 102 GLU A CA 1
ATOM 795 C C . GLU A 1 102 ? -10.331 6.532 18.209 1.00 95.00 102 GLU A C 1
ATOM 797 O O . GLU A 1 102 ? -9.253 6.130 18.672 1.00 95.00 102 GLU A O 1
ATOM 802 N N . LEU A 1 103 ? -10.686 7.816 18.195 1.00 93.50 103 LEU A N 1
ATOM 803 C CA . LEU A 1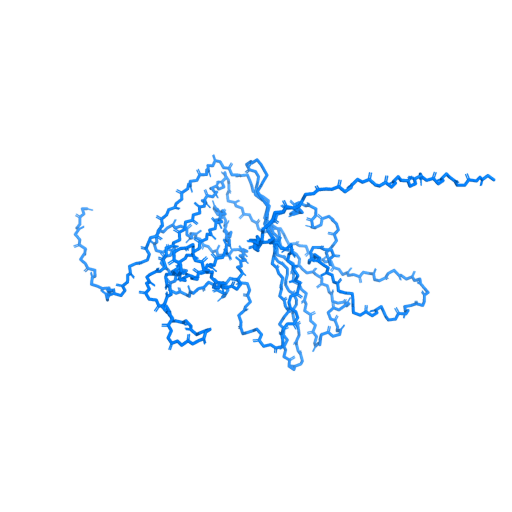 103 ? -9.932 8.899 18.807 1.00 93.50 103 LEU A CA 1
ATOM 804 C C . LEU A 1 103 ? -10.795 9.607 19.857 1.00 93.50 103 LEU A C 1
ATOM 806 O O . LEU A 1 103 ? -12.005 9.770 19.696 1.00 93.50 103 LEU A O 1
ATOM 810 N N . THR A 1 104 ? -10.155 10.106 20.907 1.00 92.56 104 THR A N 1
ATOM 811 C CA . THR A 1 104 ? -10.772 10.999 21.893 1.00 92.56 104 THR A CA 1
ATOM 812 C C . THR A 1 104 ? -10.129 12.377 21.803 1.00 92.56 104 THR A C 1
ATOM 814 O O . THR A 1 104 ? -8.903 12.489 21.753 1.00 92.56 104 THR A O 1
ATOM 817 N N . SER A 1 105 ? -10.956 13.425 21.792 1.00 89.25 105 SER A N 1
ATOM 818 C CA . SER A 1 105 ? -10.491 14.814 21.862 1.00 89.25 105 SER A CA 1
ATOM 819 C C . SER A 1 105 ? -9.883 15.078 23.238 1.00 89.25 105 SER A C 1
ATOM 821 O O . SER A 1 105 ? -10.512 14.780 24.252 1.00 89.25 105 SER A O 1
ATOM 823 N N . VAL A 1 106 ? -8.670 15.624 23.281 1.00 91.38 106 VAL A N 1
ATOM 824 C CA . VAL A 1 106 ? -7.983 16.025 24.530 1.00 91.38 106 VAL A CA 1
ATOM 825 C C . VAL A 1 106 ? -7.792 17.536 24.644 1.00 91.38 106 VAL A C 1
ATOM 827 O O . VAL A 1 106 ? -7.252 18.022 25.629 1.00 91.38 106 VAL A O 1
ATOM 830 N N . GLY A 1 107 ? -8.242 18.270 23.634 1.00 84.50 107 GLY A N 1
ATOM 831 C CA . GLY A 1 107 ? -8.209 19.720 23.538 1.00 84.50 107 GLY A CA 1
ATOM 832 C C . GLY A 1 107 ? -8.714 20.140 22.164 1.00 84.50 107 GLY A C 1
ATOM 833 O O . GLY A 1 107 ? -9.088 19.290 21.349 1.00 84.50 107 GLY A O 1
ATOM 834 N N . GLU A 1 108 ? -8.716 21.439 21.897 1.00 85.50 108 GLU A N 1
ATOM 835 C CA . GLU A 1 108 ? -9.071 21.961 20.581 1.00 85.50 108 GLU A CA 1
ATOM 836 C C . GLU A 1 108 ? -8.099 21.419 19.519 1.00 85.50 108 GLU A C 1
ATOM 838 O O . GLU A 1 108 ? -6.878 21.486 19.675 1.00 85.50 108 GLU A O 1
ATOM 843 N N . GLY A 1 109 ? -8.638 20.765 18.485 1.00 81.12 109 GLY A N 1
ATOM 844 C CA . GLY A 1 109 ? -7.860 20.175 17.388 1.00 81.12 109 GLY A CA 1
ATOM 845 C C . GLY A 1 109 ? -6.906 19.033 17.773 1.00 81.12 109 GLY A C 1
ATOM 846 O O . GLY A 1 109 ? -6.198 18.521 16.908 1.00 81.12 109 GLY A O 1
ATOM 847 N N . THR A 1 110 ? -6.881 18.611 19.040 1.00 88.75 110 THR A N 1
ATOM 848 C CA . THR A 1 110 ? -5.913 17.632 19.547 1.00 88.75 110 THR A CA 1
ATOM 849 C C . THR A 1 110 ? -6.611 16.326 19.899 1.00 88.75 110 THR A C 1
ATOM 851 O O . THR A 1 110 ? -7.536 16.291 20.713 1.00 88.75 110 THR A O 1
ATOM 854 N N . PHE A 1 111 ? -6.131 15.227 19.319 1.00 91.31 111 PHE A N 1
ATOM 855 C CA . PHE A 1 111 ? -6.734 13.905 19.450 1.00 91.31 111 PHE A CA 1
ATOM 856 C C . PHE A 1 111 ? -5.725 12.887 19.968 1.00 91.31 111 PHE A C 1
ATOM 858 O O . PHE A 1 111 ? -4.567 12.885 19.551 1.00 91.31 111 PHE A O 1
ATOM 865 N N . ARG A 1 112 ? -6.184 11.972 20.825 1.00 91.88 112 ARG A N 1
ATOM 866 C CA . ARG A 1 112 ? -5.421 10.779 21.212 1.00 91.88 112 ARG A CA 1
ATOM 867 C C . ARG A 1 112 ? -6.148 9.504 20.787 1.00 91.88 112 ARG A C 1
ATOM 869 O O . ARG A 1 112 ? -7.379 9.486 20.826 1.00 91.88 112 ARG A O 1
ATOM 876 N N . PRO A 1 113 ? -5.427 8.429 20.433 1.00 90.81 113 PRO A N 1
ATOM 877 C CA . PRO A 1 113 ? -6.024 7.110 20.251 1.00 90.81 113 PRO A CA 1
ATOM 878 C C . PRO A 1 113 ? -6.765 6.645 21.505 1.00 90.81 113 PRO A C 1
ATOM 880 O O . PRO A 1 113 ? -6.241 6.778 22.610 1.00 90.81 113 PRO A O 1
ATOM 883 N N . SER A 1 114 ? -7.966 6.096 21.332 1.00 88.62 114 SER A N 1
ATOM 884 C CA . SER A 1 114 ? -8.801 5.596 22.435 1.00 88.62 114 SER A CA 1
ATOM 885 C C . SER A 1 114 ? -9.294 4.163 22.248 1.00 88.62 114 SER A C 1
ATOM 887 O O . SER A 1 114 ? -9.898 3.604 23.158 1.00 88.62 114 SER A O 1
ATOM 889 N N . GLY A 1 115 ? -9.005 3.541 21.102 1.00 85.12 115 GLY A N 1
ATOM 890 C CA . GLY A 1 115 ? -9.382 2.161 20.818 1.00 85.12 115 GLY A CA 1
ATOM 891 C C . GLY A 1 115 ? -8.355 1.405 19.981 1.00 85.12 115 GLY A C 1
ATOM 892 O O . GLY A 1 115 ? -7.360 1.960 19.505 1.00 85.12 115 GLY A O 1
ATOM 893 N N . SER A 1 116 ? -8.626 0.115 19.795 1.00 91.44 116 SER A N 1
ATOM 894 C CA . SER A 1 116 ? -7.859 -0.763 18.917 1.00 91.44 116 SER A CA 1
ATOM 895 C C . SER A 1 116 ? -7.982 -0.394 17.445 1.00 91.44 116 SER A C 1
ATOM 897 O O . SER A 1 116 ? -8.994 0.146 16.995 1.00 91.44 116 SER A O 1
ATOM 899 N N . TRP A 1 117 ? -6.973 -0.790 16.670 1.00 94.25 117 TRP A N 1
ATOM 900 C CA . TRP A 1 117 ? -7.099 -0.847 15.222 1.00 94.25 117 TRP A CA 1
ATOM 901 C C . TRP A 1 117 ? -8.084 -1.942 14.809 1.00 94.25 117 TRP A C 1
ATOM 903 O O . TRP A 1 117 ? -7.986 -3.088 15.241 1.00 94.25 117 TRP A O 1
ATOM 913 N N . THR A 1 118 ? -9.008 -1.585 13.931 1.00 96.00 118 THR A N 1
ATOM 914 C CA . THR A 1 118 ? -9.816 -2.511 13.140 1.00 96.00 118 THR A CA 1
ATOM 915 C C . THR A 1 118 ? -9.390 -2.361 11.693 1.00 96.00 118 THR A C 1
ATOM 917 O O . THR A 1 118 ? -9.497 -1.262 11.153 1.00 96.00 118 THR A O 1
ATOM 920 N N . ALA A 1 119 ? -8.909 -3.434 11.079 1.00 96.69 119 ALA A N 1
ATOM 921 C CA . ALA A 1 119 ? -8.561 -3.477 9.668 1.00 96.69 119 ALA A CA 1
ATOM 922 C C . ALA A 1 119 ? -9.609 -4.271 8.892 1.00 96.69 119 ALA A C 1
ATOM 924 O O . ALA A 1 119 ? -10.079 -5.307 9.357 1.00 96.69 119 ALA A O 1
ATOM 925 N N . SER A 1 120 ? -9.959 -3.806 7.706 1.00 97.50 120 SER A N 1
ATOM 926 C CA . SER A 1 120 ? -10.843 -4.516 6.788 1.00 97.50 120 SER A CA 1
ATOM 927 C C . SER A 1 120 ? -10.391 -4.272 5.364 1.00 97.50 120 SER A C 1
ATOM 929 O O . SER A 1 120 ? -9.882 -3.196 5.048 1.00 97.50 120 SER A O 1
ATOM 931 N N . GLY A 1 121 ? -10.587 -5.252 4.499 1.00 97.12 121 GLY A N 1
ATOM 932 C CA . GLY A 1 121 ? -10.083 -5.162 3.142 1.00 97.12 121 GLY A CA 1
ATOM 933 C C . GLY A 1 121 ? -10.344 -6.418 2.341 1.00 97.12 121 GLY A C 1
ATOM 934 O O . GLY A 1 121 ? -11.206 -7.224 2.691 1.00 97.12 121 GLY A O 1
ATOM 935 N N . THR A 1 122 ? -9.577 -6.574 1.270 1.00 97.69 122 THR A N 1
ATOM 936 C CA . THR A 1 122 ? -9.654 -7.730 0.375 1.00 97.69 122 THR A CA 1
ATOM 937 C C . THR A 1 122 ? -8.270 -8.328 0.183 1.00 97.69 122 THR A C 1
ATOM 939 O O . THR A 1 122 ? -7.304 -7.607 -0.076 1.00 97.69 122 THR A O 1
ATOM 942 N N . VAL A 1 123 ? -8.186 -9.652 0.299 1.00 98.12 123 VAL A N 1
ATOM 943 C CA . VAL A 1 123 ? -7.021 -10.445 -0.096 1.00 98.12 123 VAL A CA 1
ATOM 944 C C . VAL A 1 123 ? -7.275 -11.008 -1.488 1.00 98.12 123 VAL A C 1
ATOM 946 O O . VAL A 1 123 ? -8.260 -11.708 -1.705 1.00 98.12 123 VAL A O 1
ATOM 949 N N . HIS A 1 124 ? -6.382 -10.716 -2.422 1.00 97.62 124 HIS A N 1
ATOM 950 C CA . HIS A 1 124 ? -6.338 -11.269 -3.768 1.00 97.62 124 HIS A CA 1
ATOM 951 C C . HIS A 1 124 ? -5.271 -12.357 -3.787 1.00 97.62 124 HIS A C 1
ATOM 953 O O . HIS A 1 124 ? -4.080 -12.053 -3.768 1.00 97.62 124 HIS A O 1
ATOM 959 N N . HIS A 1 125 ? -5.686 -13.619 -3.796 1.00 97.00 125 HIS A N 1
ATOM 960 C CA . HIS A 1 125 ? -4.760 -14.743 -3.916 1.00 97.00 125 HIS A CA 1
ATOM 961 C C . HIS A 1 125 ? -4.325 -14.877 -5.367 1.00 97.00 125 HIS A C 1
ATOM 963 O O . HIS A 1 125 ? -5.173 -14.798 -6.262 1.00 97.00 125 HIS A O 1
ATOM 969 N N . PHE A 1 126 ? -3.028 -15.050 -5.597 1.00 96.06 126 PHE A N 1
ATOM 970 C CA . PHE A 1 126 ? -2.485 -15.250 -6.933 1.00 96.06 126 PHE A CA 1
ATOM 971 C C . PHE A 1 126 ? -2.625 -16.710 -7.367 1.00 96.06 126 PHE A C 1
ATOM 973 O O . PHE A 1 126 ? -2.543 -17.632 -6.556 1.00 96.06 126 PHE A O 1
ATOM 980 N N . ALA A 1 127 ? -2.862 -16.914 -8.662 1.00 93.44 127 ALA A N 1
ATOM 981 C CA . ALA A 1 127 ? -2.974 -18.237 -9.270 1.00 93.44 127 ALA A CA 1
ATOM 982 C C . ALA A 1 127 ? -1.626 -18.976 -9.315 1.00 93.44 127 ALA A C 1
ATOM 984 O O . ALA A 1 127 ? -1.594 -20.203 -9.256 1.00 93.44 127 ALA A O 1
ATOM 985 N N . ALA A 1 128 ? -0.531 -18.224 -9.396 1.00 92.06 128 ALA A N 1
ATOM 986 C CA . ALA A 1 128 ? 0.840 -18.705 -9.360 1.00 92.06 128 ALA A CA 1
ATOM 987 C C . ALA A 1 128 ? 1.693 -17.749 -8.511 1.00 92.06 128 ALA A C 1
ATOM 989 O O . ALA A 1 128 ? 1.302 -16.588 -8.348 1.00 92.06 128 ALA A O 1
ATOM 990 N N . PRO A 1 129 ? 2.841 -18.208 -7.978 1.00 92.25 129 PRO A N 1
ATOM 991 C CA . PRO A 1 129 ? 3.791 -17.322 -7.328 1.00 92.25 129 PRO A CA 1
ATOM 992 C C . PRO A 1 129 ? 4.200 -16.187 -8.268 1.00 92.25 129 PRO A C 1
ATOM 994 O O . PRO A 1 129 ? 4.649 -16.430 -9.385 1.00 92.25 129 PRO A O 1
ATOM 997 N N . ALA A 1 130 ? 4.020 -14.956 -7.815 1.00 89.81 130 ALA A N 1
ATOM 998 C CA . ALA A 1 130 ? 4.404 -13.765 -8.539 1.00 89.81 130 ALA A CA 1
ATOM 999 C C . ALA A 1 130 ? 5.874 -13.422 -8.275 1.00 89.81 130 ALA A C 1
ATOM 1001 O O . ALA A 1 130 ? 6.360 -13.536 -7.148 1.00 89.81 130 ALA A O 1
ATOM 1002 N N . THR A 1 131 ? 6.563 -12.964 -9.313 1.00 87.12 131 THR A N 1
ATOM 1003 C CA . THR A 1 131 ? 7.929 -12.437 -9.246 1.00 87.12 131 THR A CA 1
ATOM 1004 C C . THR A 1 131 ? 7.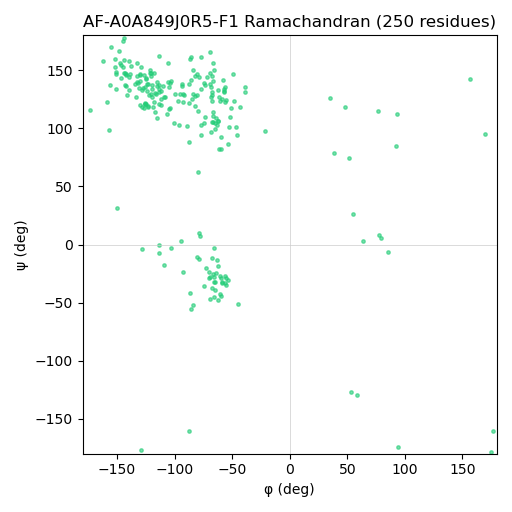930 -10.949 -9.560 1.00 87.12 131 THR A C 1
ATOM 1006 O O . THR A 1 131 ? 6.969 -10.428 -10.124 1.00 87.12 131 THR A O 1
ATOM 1009 N N . THR A 1 132 ? 9.004 -10.256 -9.185 1.00 84.69 132 THR A N 1
ATOM 1010 C CA . THR A 1 132 ? 9.224 -8.876 -9.615 1.00 84.69 132 THR A CA 1
ATOM 1011 C C . THR A 1 132 ? 10.057 -8.843 -10.889 1.00 84.69 132 THR A C 1
ATOM 1013 O O . THR A 1 132 ? 11.196 -9.313 -10.904 1.00 84.69 132 THR A O 1
ATOM 1016 N N . ASP A 1 133 ? 9.521 -8.230 -11.940 1.00 82.88 133 ASP A N 1
ATOM 1017 C CA . ASP A 1 133 ? 10.309 -7.912 -13.128 1.00 82.88 133 ASP A CA 1
ATOM 1018 C C . ASP A 1 133 ? 10.980 -6.555 -12.931 1.00 82.88 133 ASP A C 1
ATOM 1020 O O . ASP A 1 133 ? 10.324 -5.537 -12.685 1.00 82.88 133 ASP A O 1
ATOM 1024 N N . ARG A 1 134 ? 12.313 -6.538 -13.008 1.00 83.94 134 ARG A N 1
ATOM 1025 C CA . ARG A 1 134 ? 13.121 -5.336 -12.790 1.00 83.94 134 ARG A CA 1
ATOM 1026 C C . ARG A 1 134 ? 13.533 -4.707 -14.117 1.00 83.94 134 ARG A C 1
ATOM 1028 O O . ARG A 1 134 ? 14.131 -5.360 -14.967 1.00 83.94 134 ARG A O 1
ATOM 1035 N N . SER A 1 135 ? 13.306 -3.406 -14.252 1.00 75.69 135 SER A N 1
ATOM 1036 C CA . SER A 1 135 ? 13.765 -2.594 -15.382 1.00 75.69 135 SER A CA 1
ATOM 1037 C C . SER A 1 135 ? 14.473 -1.322 -14.901 1.00 75.69 135 SER A C 1
ATOM 1039 O O . SER A 1 135 ? 14.123 -0.753 -13.870 1.00 75.69 135 SER A O 1
ATOM 1041 N N . GLU A 1 136 ? 15.497 -0.869 -15.629 1.00 82.19 136 GLU A N 1
ATOM 1042 C CA . GLU A 1 136 ? 16.182 0.408 -15.372 1.00 82.19 136 GLU A CA 1
ATOM 1043 C C . GLU A 1 136 ? 15.988 1.344 -16.567 1.00 82.19 136 GLU A C 1
ATOM 1045 O O . GLU A 1 136 ? 16.253 0.983 -17.714 1.00 82.19 136 GLU A O 1
ATOM 1050 N N . TRP A 1 137 ? 15.555 2.570 -16.287 1.00 74.88 137 TRP A N 1
ATOM 1051 C CA . TRP A 1 137 ? 15.298 3.613 -17.268 1.00 74.88 137 TRP A CA 1
ATOM 1052 C C . TRP A 1 137 ? 16.010 4.901 -16.880 1.00 74.88 137 TRP A C 1
ATOM 1054 O O . TRP A 1 137 ? 15.705 5.526 -15.868 1.00 74.88 137 TRP A O 1
ATOM 1064 N N . ARG A 1 138 ? 16.926 5.364 -17.731 1.00 67.06 138 ARG A N 1
ATOM 1065 C CA . ARG A 1 138 ? 17.499 6.711 -17.624 1.00 67.06 138 ARG A CA 1
ATOM 1066 C C . ARG A 1 138 ? 16.698 7.667 -18.480 1.00 67.06 138 ARG A C 1
ATOM 1068 O O . ARG A 1 138 ? 16.501 7.409 -19.667 1.00 67.06 138 ARG A O 1
ATOM 1075 N N . TYR A 1 139 ? 16.282 8.787 -17.896 1.00 58.31 139 TYR A N 1
ATOM 1076 C CA . TYR A 1 139 ? 15.720 9.878 -18.677 1.00 58.31 139 TYR A CA 1
ATOM 1077 C C . TYR A 1 139 ? 16.808 10.413 -19.617 1.00 58.31 139 TYR A C 1
ATOM 1079 O O . TYR A 1 139 ? 17.723 11.120 -19.196 1.00 58.31 139 TYR A O 1
ATOM 1087 N N . LYS A 1 140 ? 16.736 10.049 -20.900 1.00 48.66 140 LYS A N 1
ATOM 1088 C CA . LYS A 1 140 ? 17.504 10.725 -21.944 1.00 48.66 140 LYS A CA 1
ATOM 1089 C C . LYS A 1 140 ? 16.771 12.030 -22.209 1.00 48.66 140 LYS A C 1
ATOM 1091 O O . LYS A 1 140 ? 15.802 12.042 -22.963 1.00 48.66 140 LYS A O 1
ATOM 1096 N N . GLY A 1 141 ? 17.188 13.106 -21.541 1.00 43.47 141 GLY A N 1
ATOM 1097 C CA . GLY A 1 141 ? 16.763 14.445 -21.935 1.00 43.47 141 GLY A CA 1
ATOM 1098 C C . GLY A 1 141 ? 16.968 14.565 -23.439 1.00 43.47 141 GLY A C 1
ATOM 1099 O O . GLY A 1 141 ? 18.057 14.253 -23.923 1.00 43.47 141 GLY A O 1
ATOM 1100 N N . ALA A 1 142 ? 15.903 14.885 -24.173 1.00 34.12 142 ALA A N 1
ATOM 1101 C CA . ALA A 1 142 ? 15.981 15.046 -25.613 1.00 34.12 142 ALA A CA 1
ATOM 1102 C C . ALA A 1 142 ? 17.146 15.996 -25.920 1.00 34.12 142 ALA A C 1
ATOM 1104 O O . ALA A 1 142 ? 17.167 17.137 -25.461 1.00 34.12 142 ALA A O 1
ATOM 1105 N N . GLY A 1 143 ? 18.154 15.494 -26.634 1.00 34.50 143 GLY A N 1
ATOM 1106 C CA . GLY A 1 143 ? 19.188 16.339 -27.206 1.00 34.50 143 GLY A CA 1
ATOM 1107 C C . GLY A 1 143 ? 18.511 17.266 -28.206 1.00 34.50 143 GLY A C 1
ATOM 1108 O O . GLY A 1 143 ? 18.076 16.816 -29.260 1.00 34.50 143 GLY A O 1
ATOM 1109 N N . GLY A 1 144 ? 18.370 18.535 -27.842 1.00 28.44 144 GLY A N 1
ATOM 1110 C CA . GLY A 1 144 ? 17.724 19.534 -28.679 1.00 28.44 144 GLY A CA 1
ATOM 1111 C C . GLY A 1 144 ? 17.473 20.819 -27.907 1.00 28.44 144 GLY A C 1
ATOM 1112 O O . GLY A 1 144 ? 16.466 20.915 -27.228 1.00 28.44 144 GLY A O 1
ATOM 1113 N N . SER A 1 145 ? 18.420 21.753 -28.043 1.00 33.03 145 SER A N 1
ATOM 1114 C CA . SER A 1 145 ? 18.312 23.212 -27.871 1.00 33.03 145 SER A CA 1
ATOM 1115 C C . SER A 1 145 ? 17.624 23.756 -26.604 1.00 33.03 145 SER A C 1
ATOM 1117 O O . SER A 1 145 ? 16.439 23.570 -26.372 1.00 33.03 145 SER A O 1
ATOM 1119 N N . GLU A 1 146 ? 18.405 24.507 -25.820 1.00 32.22 146 GLU A N 1
ATOM 1120 C CA . GLU A 1 146 ? 17.943 25.424 -24.770 1.00 32.22 146 GLU A CA 1
ATOM 1121 C C . GLU A 1 146 ? 16.964 24.826 -23.754 1.00 32.22 146 GLU A C 1
ATOM 1123 O O . GLU A 1 146 ? 15.784 25.166 -23.672 1.00 32.22 146 GLU A O 1
ATOM 1128 N N . ALA A 1 147 ? 17.520 23.998 -22.866 1.00 33.16 147 ALA A N 1
ATOM 1129 C CA . ALA A 1 147 ? 16.931 23.743 -21.562 1.00 33.16 147 ALA A CA 1
ATOM 1130 C C . ALA A 1 147 ? 16.879 25.059 -20.766 1.00 33.16 147 ALA A C 1
ATOM 1132 O O . ALA A 1 147 ? 17.716 25.332 -19.903 1.00 33.16 147 ALA A O 1
ATOM 1133 N N . THR A 1 148 ? 15.856 25.873 -21.027 1.00 31.28 148 THR A N 1
ATOM 1134 C CA . THR A 1 148 ? 15.273 26.705 -19.983 1.00 31.28 148 THR A CA 1
ATOM 1135 C C . THR A 1 148 ? 14.973 25.749 -18.841 1.00 31.28 148 THR A C 1
ATOM 1137 O O . THR A 1 148 ? 14.142 24.850 -18.971 1.00 31.28 148 THR A O 1
ATOM 1140 N N . ALA A 1 149 ? 15.746 25.883 -17.761 1.00 36.47 149 ALA A N 1
ATOM 1141 C CA . ALA A 1 149 ? 15.571 25.149 -16.523 1.00 36.47 149 ALA A CA 1
ATOM 1142 C C . ALA A 1 149 ? 14.086 25.200 -16.167 1.00 36.47 149 ALA A C 1
ATOM 1144 O O . ALA A 1 149 ? 13.572 26.235 -15.738 1.00 36.47 149 ALA A O 1
ATOM 1145 N N . THR A 1 150 ? 13.377 24.110 -16.456 1.00 33.84 150 THR A N 1
ATOM 1146 C CA . THR A 1 150 ? 11.930 24.076 -16.329 1.00 33.84 150 THR A CA 1
ATOM 1147 C C . THR A 1 150 ? 11.670 24.204 -14.841 1.00 33.84 150 THR A C 1
ATOM 1149 O O . THR A 1 150 ? 12.066 23.339 -14.049 1.00 33.84 150 THR A O 1
ATOM 1152 N N . LYS A 1 151 ? 11.119 25.367 -14.471 1.00 35.69 151 LYS A N 1
ATOM 1153 C CA . LYS A 1 151 ? 10.603 25.685 -13.141 1.00 35.69 151 LYS A CA 1
ATOM 1154 C C . LYS A 1 151 ? 9.910 24.449 -12.590 1.00 35.69 151 LYS A C 1
ATOM 1156 O O . LYS A 1 151 ? 9.191 23.795 -13.341 1.00 35.69 151 LYS A O 1
ATOM 1161 N N . ASP A 1 152 ? 10.181 24.148 -11.322 1.00 38.44 152 ASP A N 1
ATOM 1162 C CA . ASP A 1 152 ? 9.632 23.035 -10.547 1.00 38.44 152 ASP A CA 1
ATOM 1163 C C . ASP A 1 152 ? 8.313 22.515 -11.132 1.00 38.44 152 ASP A C 1
ATOM 1165 O O . ASP A 1 152 ? 7.254 23.112 -10.940 1.00 38.44 152 ASP A O 1
ATOM 1169 N N . ARG A 1 153 ? 8.396 21.435 -11.924 1.00 41.78 153 ARG A N 1
ATOM 1170 C CA . ARG A 1 153 ? 7.221 20.787 -12.503 1.00 41.78 153 ARG A CA 1
ATOM 1171 C C . ARG A 1 153 ? 6.439 20.229 -11.323 1.00 41.78 153 ARG A C 1
ATOM 1173 O O . ARG A 1 153 ? 6.807 19.196 -10.771 1.00 41.78 153 ARG A O 1
ATOM 1180 N N . VAL A 1 154 ? 5.404 20.949 -10.904 1.00 45.09 154 VAL A N 1
ATOM 1181 C CA . VAL A 1 154 ? 4.402 20.434 -9.975 1.00 45.09 154 VAL A CA 1
ATOM 1182 C C . VAL A 1 154 ? 3.656 19.363 -10.750 1.00 45.09 154 VAL A C 1
ATOM 1184 O O . VAL A 1 154 ? 2.814 19.659 -11.593 1.00 45.09 154 VAL A O 1
ATOM 1187 N N . VAL A 1 155 ? 4.058 18.115 -10.547 1.00 53.38 155 VAL A N 1
ATOM 1188 C CA . VAL A 1 155 ? 3.381 16.976 -11.147 1.00 53.38 155 VAL A CA 1
ATOM 1189 C C . VAL A 1 155 ? 2.147 16.693 -10.295 1.00 53.38 155 VAL A C 1
ATOM 1191 O O . VAL A 1 155 ? 2.268 16.395 -9.106 1.00 53.38 155 VAL A O 1
ATOM 1194 N N . THR A 1 156 ? 0.960 16.860 -10.873 1.00 58.31 156 THR A N 1
ATOM 1195 C CA . THR A 1 156 ? -0.315 16.580 -10.195 1.00 58.31 156 THR A CA 1
ATOM 1196 C C . THR A 1 156 ? -0.538 15.088 -9.963 1.00 58.31 156 THR A C 1
ATOM 1198 O O . THR A 1 156 ? -1.185 14.744 -8.979 1.00 58.31 156 THR A O 1
ATOM 1201 N N . ASP A 1 157 ? 0.031 14.224 -10.811 1.00 72.00 157 ASP A N 1
ATOM 1202 C CA . ASP A 1 157 ? 0.026 12.766 -10.659 1.00 72.00 157 ASP A CA 1
ATOM 1203 C C . ASP A 1 157 ? 1.460 12.225 -10.694 1.00 72.00 157 ASP A C 1
ATOM 1205 O O . ASP A 1 157 ? 2.177 12.391 -11.679 1.00 72.00 157 ASP A O 1
ATOM 1209 N N . ALA A 1 158 ? 1.895 11.553 -9.628 1.00 77.94 158 ALA A N 1
ATOM 1210 C CA . ALA A 1 158 ? 3.231 10.972 -9.565 1.00 77.94 158 ALA A CA 1
ATOM 1211 C C . ALA A 1 158 ? 3.566 10.047 -10.753 1.00 77.94 158 ALA A C 1
ATOM 1213 O O . ALA A 1 158 ? 4.727 9.990 -11.161 1.00 77.94 158 ALA A O 1
ATOM 1214 N N . LEU A 1 159 ? 2.578 9.365 -11.345 1.00 83.69 159 LEU A N 1
ATOM 1215 C CA . LEU A 1 159 ? 2.805 8.472 -12.487 1.00 83.69 159 LEU A CA 1
ATOM 1216 C C . LEU A 1 159 ? 3.309 9.202 -13.743 1.00 83.69 159 LEU A C 1
ATOM 1218 O O . LEU A 1 159 ? 4.038 8.598 -14.529 1.00 83.69 159 LEU A O 1
ATOM 1222 N N . ASP A 1 160 ? 3.036 10.502 -13.896 1.00 80.62 160 ASP A N 1
ATOM 1223 C CA . ASP A 1 160 ? 3.527 11.305 -15.030 1.00 80.62 160 ASP A CA 1
ATOM 1224 C C . ASP A 1 160 ? 5.057 11.506 -15.009 1.00 80.62 160 ASP A C 1
ATOM 1226 O O . ASP A 1 160 ? 5.642 12.017 -15.973 1.00 80.62 160 ASP A O 1
ATOM 1230 N N . ALA A 1 161 ? 5.717 11.160 -13.897 1.00 79.00 161 ALA A N 1
ATOM 1231 C CA . ALA A 1 161 ? 7.173 11.168 -13.778 1.00 79.00 161 ALA A CA 1
ATOM 1232 C C . ALA A 1 161 ? 7.835 9.912 -14.378 1.00 79.00 161 ALA A C 1
ATOM 1234 O O . ALA A 1 161 ? 9.065 9.878 -14.508 1.00 79.00 161 ALA A O 1
ATOM 1235 N N . LEU A 1 162 ? 7.044 8.890 -14.726 1.00 80.94 162 LEU A N 1
ATOM 1236 C CA . LEU A 1 162 ? 7.507 7.598 -15.227 1.00 80.94 162 LEU A CA 1
ATOM 1237 C C . LEU A 1 162 ? 7.267 7.452 -16.740 1.00 80.94 162 LEU A C 1
ATOM 1239 O O . LEU A 1 162 ? 6.375 8.095 -17.296 1.00 80.94 162 LEU A O 1
ATOM 1243 N N . PRO A 1 163 ? 8.038 6.595 -17.441 1.00 80.00 163 PRO A N 1
ATOM 1244 C CA . PRO A 1 163 ? 7.756 6.266 -18.834 1.00 80.00 163 PRO A CA 1
ATOM 1245 C C . PRO A 1 163 ? 6.341 5.678 -19.004 1.00 80.00 163 PRO A C 1
ATOM 1247 O O . PRO A 1 163 ? 5.946 4.836 -18.192 1.00 80.00 163 PRO A O 1
ATOM 1250 N N . PRO A 1 164 ? 5.602 6.014 -20.083 1.00 82.38 164 PRO A N 1
ATOM 1251 C CA . PRO A 1 164 ? 4.237 5.522 -20.293 1.00 82.38 164 PRO A CA 1
ATOM 1252 C C . PRO A 1 164 ? 4.101 3.996 -20.276 1.00 82.38 164 PRO A C 1
ATOM 1254 O O . PRO A 1 164 ? 3.111 3.481 -19.773 1.00 82.38 164 PRO A O 1
ATOM 1257 N N . ALA A 1 165 ? 5.106 3.264 -20.770 1.00 81.06 165 ALA A N 1
ATOM 1258 C CA . ALA A 1 165 ? 5.108 1.800 -20.757 1.00 81.06 165 ALA A CA 1
ATOM 1259 C C . ALA A 1 165 ? 5.169 1.204 -19.337 1.00 81.06 165 ALA A C 1
ATOM 1261 O O . ALA A 1 165 ? 4.660 0.113 -19.116 1.00 81.06 165 ALA A O 1
ATOM 1262 N N . VAL A 1 166 ? 5.765 1.925 -18.380 1.00 84.19 166 VAL A N 1
ATOM 1263 C CA . VAL A 1 166 ? 5.867 1.507 -16.972 1.00 84.19 166 VAL A CA 1
ATOM 1264 C C . VAL A 1 166 ? 4.625 1.939 -16.190 1.00 84.19 166 VAL A C 1
ATOM 1266 O O . VAL A 1 166 ? 4.102 1.178 -15.384 1.00 84.19 166 VAL A O 1
ATOM 1269 N N . ALA A 1 167 ? 4.130 3.156 -16.432 1.00 86.06 167 ALA A N 1
ATOM 1270 C CA . ALA A 1 167 ? 2.954 3.683 -15.741 1.00 86.06 167 ALA A CA 1
ATOM 1271 C C . ALA A 1 167 ? 1.635 3.064 -16.237 1.00 86.06 167 ALA A C 1
ATOM 1273 O O . ALA A 1 167 ? 0.724 2.849 -15.441 1.00 86.06 167 ALA A O 1
ATOM 1274 N N . GLY A 1 168 ? 1.527 2.774 -17.538 1.00 88.12 168 GLY A N 1
ATOM 1275 C CA . GLY A 1 168 ? 0.295 2.370 -18.225 1.00 88.12 168 GLY A CA 1
ATOM 1276 C C . GLY A 1 168 ? -0.548 1.310 -17.502 1.00 88.12 168 GLY A C 1
ATOM 1277 O O . GLY A 1 168 ? -1.736 1.562 -17.275 1.00 88.12 168 GLY A O 1
ATOM 1278 N N . PRO A 1 169 ? 0.034 0.170 -17.083 1.00 90.31 169 PRO A N 1
ATOM 1279 C CA . PRO A 1 169 ? -0.706 -0.897 -16.402 1.00 90.31 169 PRO A CA 1
ATOM 1280 C C . PRO A 1 169 ? -1.379 -0.464 -15.089 1.00 90.31 169 PRO A C 1
ATOM 1282 O O . PRO A 1 169 ? -2.438 -0.978 -14.732 1.00 90.31 169 PRO A O 1
ATOM 1285 N N . VAL A 1 170 ? -0.821 0.527 -14.386 1.00 90.62 170 VAL A N 1
ATOM 1286 C CA . VAL A 1 170 ? -1.296 0.972 -13.064 1.00 90.62 170 VAL A CA 1
ATOM 1287 C C . VAL A 1 170 ? -2.104 2.279 -13.089 1.00 90.62 170 VAL A C 1
ATOM 1289 O O . VAL A 1 170 ? -2.645 2.675 -12.055 1.00 90.62 170 VAL A O 1
ATOM 1292 N N . ILE A 1 171 ? -2.263 2.930 -14.252 1.00 88.56 171 ILE A N 1
ATOM 1293 C CA . ILE A 1 171 ? -3.069 4.161 -14.402 1.00 88.56 171 ILE A CA 1
ATOM 1294 C C . ILE A 1 171 ? -4.516 3.935 -13.945 1.00 88.56 171 ILE A C 1
ATOM 1296 O O . ILE A 1 171 ? -5.153 2.959 -14.325 1.00 88.56 171 ILE A O 1
ATOM 1300 N N . GLY A 1 172 ? -5.068 4.862 -13.157 1.00 84.94 172 GLY A N 1
ATOM 1301 C CA . GLY A 1 172 ? -6.422 4.744 -12.593 1.00 84.94 172 GLY A CA 1
ATOM 1302 C C . GLY A 1 172 ? -6.513 3.822 -11.371 1.00 84.94 172 GLY A C 1
ATOM 1303 O O . GLY A 1 172 ? -7.612 3.556 -10.885 1.00 84.94 172 GLY A O 1
ATOM 1304 N N . GLY A 1 173 ? -5.373 3.322 -10.889 1.00 88.44 173 GLY A N 1
ATOM 1305 C CA . GLY A 1 173 ? -5.237 2.612 -9.625 1.00 88.44 173 GLY A CA 1
ATOM 1306 C C . GLY A 1 173 ? -4.975 3.534 -8.427 1.00 88.44 173 GLY A C 1
ATOM 1307 O O . GLY A 1 173 ? -5.243 4.735 -8.453 1.00 88.44 173 GLY A O 1
ATOM 1308 N N . THR A 1 174 ? -4.446 2.947 -7.355 1.00 89.00 174 THR A N 1
ATOM 1309 C CA . THR A 1 174 ? -3.966 3.671 -6.171 1.00 89.00 174 THR A CA 1
ATOM 1310 C C . THR A 1 174 ? -2.484 3.978 -6.336 1.00 89.00 174 THR A C 1
ATOM 1312 O O . THR A 1 174 ? -1.704 3.056 -6.555 1.00 89.00 174 THR A O 1
ATOM 1315 N N . THR A 1 175 ? -2.089 5.238 -6.158 1.00 87.62 175 THR A N 1
ATOM 1316 C CA . THR A 1 175 ? -0.698 5.695 -6.298 1.00 87.62 175 THR A CA 1
ATOM 1317 C C . THR A 1 175 ? -0.248 6.417 -5.034 1.00 87.62 175 THR A C 1
ATOM 1319 O O . THR A 1 175 ? -0.956 7.292 -4.535 1.00 87.62 175 THR A O 1
ATOM 1322 N N . HIS A 1 176 ? 0.958 6.105 -4.563 1.00 85.31 176 HIS A N 1
ATOM 1323 C CA . HIS A 1 176 ? 1.648 6.842 -3.507 1.00 85.31 176 HIS A CA 1
ATOM 1324 C C . HIS A 1 176 ? 3.042 7.235 -3.989 1.00 85.31 176 HIS A C 1
ATOM 1326 O O . HIS A 1 176 ? 3.692 6.489 -4.718 1.00 85.31 176 HIS A O 1
ATOM 1332 N N . ALA A 1 177 ? 3.524 8.394 -3.556 1.00 84.19 177 ALA A N 1
ATOM 1333 C CA . ALA A 1 177 ? 4.862 8.846 -3.892 1.00 84.19 177 ALA A CA 1
ATOM 1334 C C . ALA A 1 177 ? 5.475 9.655 -2.756 1.00 84.19 177 ALA A C 1
ATOM 1336 O O . ALA A 1 177 ? 4.787 10.425 -2.077 1.00 84.19 177 ALA A O 1
ATOM 1337 N N . TRP A 1 178 ? 6.779 9.488 -2.561 1.00 83.56 178 TRP A N 1
ATOM 1338 C CA . TRP A 1 178 ? 7.509 10.109 -1.460 1.00 83.56 178 TRP A CA 1
ATOM 1339 C C . TRP A 1 178 ? 8.903 10.533 -1.916 1.00 83.56 178 TRP A C 1
ATOM 1341 O O . TRP A 1 178 ? 9.543 9.872 -2.735 1.00 83.56 178 TRP A O 1
ATOM 1351 N N . LEU A 1 179 ? 9.394 11.624 -1.329 1.00 81.94 179 LEU A N 1
ATOM 1352 C CA . LEU A 1 179 ? 10.763 12.097 -1.491 1.00 81.94 179 LEU A CA 1
ATOM 1353 C C . LEU A 1 179 ? 11.459 12.066 -0.128 1.00 81.94 179 LEU A C 1
ATOM 1355 O O . LEU A 1 179 ? 11.026 12.742 0.806 1.00 81.94 179 LEU A O 1
ATOM 1359 N N . ARG A 1 180 ? 12.577 11.347 -0.028 1.00 81.75 180 ARG A N 1
ATOM 1360 C CA . ARG A 1 180 ? 13.441 11.324 1.159 1.00 81.75 180 ARG A CA 1
ATOM 1361 C C . ARG A 1 180 ? 14.796 11.921 0.812 1.00 81.75 180 ARG A C 1
ATOM 1363 O O . ARG A 1 180 ? 15.359 11.622 -0.233 1.00 81.75 180 ARG A O 1
ATOM 1370 N N . TRP A 1 181 ? 15.347 12.764 1.679 1.00 82.31 181 TRP A N 1
ATOM 1371 C CA . TRP A 1 181 ? 16.679 13.319 1.456 1.00 82.31 181 TRP A CA 1
ATOM 1372 C C . TRP A 1 181 ? 17.397 13.659 2.754 1.00 82.31 181 TRP A C 1
ATOM 1374 O O . TRP A 1 181 ? 16.788 13.980 3.774 1.00 82.31 181 TRP A O 1
ATOM 1384 N N . ARG A 1 182 ? 18.723 13.610 2.689 1.00 83.69 182 ARG A N 1
ATOM 1385 C CA . ARG A 1 182 ? 19.665 14.061 3.714 1.00 83.69 182 ARG A CA 1
ATOM 1386 C C . ARG A 1 182 ? 20.882 14.674 3.021 1.00 83.69 182 ARG A C 1
ATOM 1388 O O . ARG A 1 182 ? 20.956 14.717 1.795 1.00 83.69 182 ARG A O 1
ATOM 1395 N N . LYS A 1 183 ? 21.844 15.183 3.788 1.00 85.31 183 LYS A N 1
ATOM 1396 C CA . LYS A 1 183 ? 23.098 15.687 3.211 1.00 85.31 183 LYS A CA 1
ATOM 1397 C C . LYS A 1 183 ? 23.769 14.573 2.389 1.00 85.31 183 LYS A C 1
ATOM 1399 O O . LYS A 1 183 ? 24.032 13.506 2.934 1.00 85.31 183 LYS A O 1
ATOM 1404 N N . GLY A 1 184 ? 24.016 14.831 1.103 1.00 87.56 184 GLY A N 1
ATOM 1405 C CA . GLY A 1 184 ? 24.693 13.905 0.187 1.00 87.56 184 GLY A CA 1
ATOM 1406 C C . GLY A 1 184 ? 23.843 12.746 -0.345 1.00 87.56 184 GLY A C 1
ATOM 1407 O O . GLY A 1 184 ? 24.402 11.845 -0.959 1.00 87.56 184 GLY A O 1
ATOM 1408 N N . TRP A 1 185 ? 22.525 12.726 -0.105 1.00 89.25 185 TRP A N 1
ATOM 1409 C CA . TRP A 1 185 ? 21.652 11.672 -0.629 1.00 89.25 185 TRP A CA 1
ATOM 1410 C C . TRP A 1 185 ? 20.196 12.130 -0.750 1.00 89.25 185 TRP A C 1
ATOM 1412 O O . TRP A 1 185 ? 19.645 12.739 0.170 1.00 89.25 185 TRP A O 1
ATOM 1422 N N . ALA A 1 186 ? 19.550 11.787 -1.855 1.00 85.25 186 ALA A N 1
ATOM 1423 C CA . ALA A 1 186 ? 18.119 11.919 -2.063 1.00 85.25 186 ALA A CA 1
ATOM 1424 C C . ALA A 1 186 ? 17.588 10.676 -2.784 1.00 85.25 186 ALA A C 1
ATOM 1426 O O . ALA A 1 186 ? 18.279 10.101 -3.620 1.00 85.25 186 ALA A O 1
ATOM 1427 N N . SER A 1 187 ? 16.358 10.290 -2.470 1.00 85.88 187 SER A N 1
ATOM 1428 C CA . SER A 1 187 ? 15.638 9.196 -3.108 1.00 85.88 187 SER A CA 1
ATOM 1429 C C . SER A 1 187 ? 14.186 9.592 -3.299 1.00 85.88 187 SER A C 1
ATOM 1431 O O . SER A 1 187 ? 13.547 10.121 -2.385 1.00 85.88 187 SER A O 1
ATOM 1433 N N . GLU A 1 188 ? 13.679 9.353 -4.496 1.00 86.06 188 GLU A N 1
ATOM 1434 C CA . GLU A 1 188 ? 12.271 9.491 -4.829 1.00 86.06 188 GLU A CA 1
ATOM 1435 C C . GLU A 1 188 ? 11.726 8.113 -5.147 1.00 86.06 188 GLU A C 1
ATOM 1437 O O . GLU A 1 188 ? 12.343 7.352 -5.894 1.00 86.06 188 GLU A O 1
ATOM 1442 N N . THR A 1 189 ? 10.592 7.776 -4.548 1.00 88.31 189 THR A N 1
ATOM 1443 C CA . THR 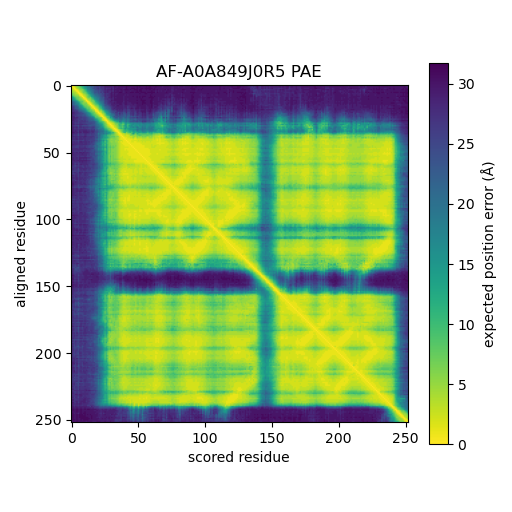A 1 189 ? 9.938 6.492 -4.770 1.00 88.31 189 THR A CA 1
ATOM 1444 C C . THR A 1 189 ? 8.471 6.717 -5.074 1.00 88.31 189 THR A C 1
ATOM 1446 O O . THR A 1 189 ? 7.801 7.501 -4.402 1.00 88.31 189 THR A O 1
ATOM 1449 N N . ILE A 1 190 ? 7.993 6.019 -6.093 1.00 89.75 190 ILE A N 1
ATOM 1450 C CA . ILE A 1 190 ? 6.606 5.970 -6.525 1.00 89.75 190 ILE A CA 1
ATOM 1451 C C . ILE A 1 190 ? 6.186 4.513 -6.425 1.00 89.75 190 ILE A C 1
ATOM 1453 O O . ILE A 1 190 ? 6.875 3.633 -6.936 1.00 89.75 190 ILE A O 1
ATOM 1457 N N . VAL A 1 191 ? 5.063 4.253 -5.779 1.00 92.44 191 VAL A N 1
ATOM 1458 C CA . VAL A 1 191 ? 4.427 2.941 -5.799 1.00 92.44 191 VAL A CA 1
ATOM 1459 C C . VAL A 1 191 ? 3.000 3.083 -6.273 1.00 92.44 191 VAL A C 1
ATOM 1461 O O . VAL A 1 191 ? 2.317 4.053 -5.942 1.00 92.44 191 VAL A O 1
ATOM 1464 N N . ALA A 1 192 ? 2.534 2.107 -7.031 1.00 93.19 192 ALA A N 1
ATOM 1465 C CA . ALA A 1 192 ? 1.164 2.086 -7.491 1.00 93.19 192 ALA A CA 1
ATOM 1466 C C . ALA A 1 192 ? 0.631 0.663 -7.544 1.00 93.19 192 ALA A C 1
ATOM 1468 O O . ALA A 1 192 ? 1.386 -0.294 -7.701 1.00 93.19 192 ALA A O 1
ATOM 1469 N N . SER A 1 193 ? -0.679 0.532 -7.401 1.00 94.31 193 SER A N 1
ATOM 1470 C CA . SER A 1 193 ? -1.376 -0.733 -7.569 1.00 94.31 193 SER A CA 1
ATOM 1471 C C . SER A 1 193 ? -2.688 -0.523 -8.298 1.00 94.31 193 SER A C 1
ATOM 1473 O O . SER A 1 193 ? -3.386 0.472 -8.089 1.00 94.31 193 SER A O 1
ATOM 1475 N N . ARG A 1 194 ? -3.057 -1.479 -9.141 1.00 95.12 194 ARG A N 1
ATOM 1476 C CA . ARG A 1 194 ? -4.342 -1.496 -9.828 1.00 95.12 194 ARG A CA 1
ATOM 1477 C C . ARG A 1 194 ? -4.849 -2.923 -9.909 1.00 95.12 194 ARG A C 1
ATOM 1479 O O . ARG A 1 194 ? -4.102 -3.837 -10.230 1.00 95.12 194 ARG A O 1
ATOM 1486 N N . VAL A 1 195 ? -6.137 -3.092 -9.639 1.00 94.56 195 VAL A N 1
ATOM 1487 C CA . VAL A 1 195 ? -6.836 -4.360 -9.841 1.00 94.56 195 VAL A CA 1
ATOM 1488 C C . VAL A 1 195 ? -7.862 -4.160 -10.952 1.00 94.56 195 VAL A C 1
ATOM 1490 O O . VAL A 1 195 ? -8.734 -3.299 -10.822 1.00 94.56 195 VAL A O 1
ATOM 1493 N N . ILE A 1 196 ? -7.765 -4.931 -12.036 1.00 93.31 196 ILE A N 1
ATOM 1494 C CA . ILE A 1 196 ? -8.676 -4.870 -13.191 1.00 93.31 196 ILE A CA 1
ATOM 1495 C C . ILE A 1 196 ? -9.211 -6.267 -13.445 1.00 93.31 196 ILE A C 1
ATOM 1497 O O . ILE A 1 196 ? -8.450 -7.180 -13.741 1.00 93.31 196 ILE A O 1
ATOM 1501 N N . GLY A 1 197 ? -10.525 -6.466 -13.327 1.00 91.44 197 GLY A N 1
ATOM 1502 C CA . GLY A 1 197 ? -11.042 -7.830 -13.353 1.00 91.44 197 GLY A CA 1
ATOM 1503 C C . GLY A 1 197 ? -10.293 -8.636 -12.297 1.00 91.44 197 GLY A C 1
ATOM 1504 O O . GLY A 1 197 ? -10.265 -8.203 -11.145 1.00 91.44 197 GLY A O 1
ATOM 1505 N N . ASN A 1 198 ? -9.709 -9.774 -12.669 1.00 93.38 198 ASN A N 1
ATOM 1506 C CA . ASN A 1 198 ? -8.870 -10.624 -11.821 1.00 93.38 198 ASN A CA 1
ATOM 1507 C C . ASN A 1 198 ? -7.363 -10.357 -11.934 1.00 93.38 198 ASN A C 1
ATOM 1509 O O . ASN A 1 198 ? -6.599 -11.049 -11.273 1.00 93.38 198 ASN A O 1
ATOM 1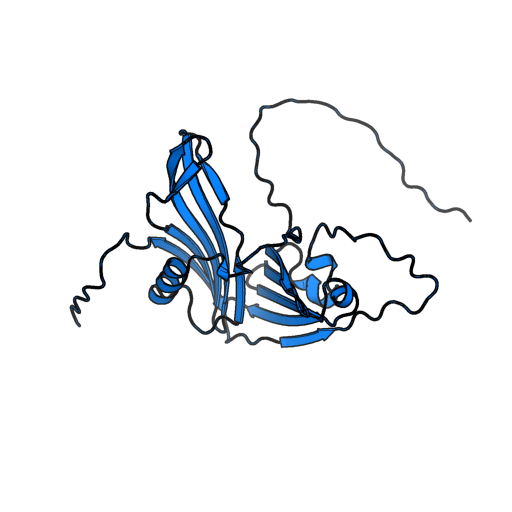513 N N . GLU A 1 199 ? -6.929 -9.374 -12.707 1.00 95.94 199 GLU A N 1
ATOM 1514 C CA . GLU A 1 199 ? -5.519 -9.015 -12.830 1.00 95.94 199 GLU A CA 1
ATOM 1515 C C . GLU A 1 199 ? -5.129 -8.007 -11.751 1.00 95.94 199 GLU A C 1
ATOM 1517 O O . GLU A 1 199 ? -5.887 -7.088 -11.420 1.00 95.94 199 GLU A O 1
ATOM 1522 N N . VAL A 1 200 ? -3.950 -8.211 -11.172 1.00 96.31 200 VAL A N 1
ATOM 1523 C CA . VAL A 1 200 ? -3.331 -7.332 -10.188 1.00 96.31 200 VAL A CA 1
ATOM 1524 C C . VAL A 1 200 ? -2.011 -6.847 -10.768 1.00 96.31 200 VAL A C 1
ATOM 1526 O O . VAL A 1 200 ? -1.108 -7.647 -10.998 1.00 96.31 200 VAL A O 1
ATOM 1529 N N . HIS A 1 201 ? -1.915 -5.534 -10.950 1.00 96.44 201 HIS A N 1
ATOM 1530 C CA . HIS A 1 201 ? -0.710 -4.837 -11.379 1.00 96.44 201 HIS A CA 1
ATOM 1531 C C . HIS A 1 201 ? -0.169 -4.033 -10.205 1.00 96.44 201 HIS A C 1
ATOM 1533 O O . HIS A 1 201 ? -0.901 -3.242 -9.600 1.00 96.44 201 HIS A O 1
ATOM 1539 N N . VAL A 1 202 ? 1.102 -4.216 -9.879 1.00 95.75 202 VAL A N 1
ATOM 1540 C CA . VAL A 1 202 ? 1.797 -3.455 -8.839 1.00 95.75 202 VAL A CA 1
ATOM 1541 C C . VAL A 1 202 ? 3.098 -2.923 -9.407 1.00 95.75 202 VAL A C 1
ATOM 1543 O O . VAL A 1 202 ? 3.788 -3.610 -10.149 1.00 95.75 202 VAL A O 1
ATOM 1546 N N . LEU A 1 203 ? 3.440 -1.698 -9.036 1.00 94.88 203 LEU A N 1
ATOM 1547 C CA . LEU A 1 203 ? 4.638 -1.003 -9.469 1.00 94.88 203 LEU A CA 1
ATOM 1548 C C . LEU A 1 203 ? 5.344 -0.403 -8.259 1.00 94.88 203 LEU A C 1
ATOM 1550 O O . LEU A 1 203 ? 4.708 0.216 -7.402 1.00 94.88 203 LEU A O 1
ATOM 1554 N N . ARG A 1 204 ? 6.669 -0.505 -8.251 1.00 94.31 204 ARG A N 1
ATOM 1555 C CA . ARG A 1 204 ? 7.575 0.343 -7.484 1.00 94.31 204 ARG A CA 1
ATOM 1556 C C . ARG A 1 204 ? 8.593 0.929 -8.437 1.00 94.31 204 ARG A C 1
ATOM 1558 O O . ARG A 1 204 ? 9.333 0.188 -9.057 1.00 94.31 204 ARG A O 1
ATOM 1565 N N . ALA A 1 205 ? 8.681 2.244 -8.515 1.00 92.44 205 ALA A N 1
ATOM 1566 C CA . ALA A 1 205 ? 9.745 2.942 -9.212 1.00 92.44 205 ALA A CA 1
ATOM 1567 C C . ALA A 1 205 ? 10.537 3.777 -8.209 1.00 92.44 205 ALA A C 1
ATOM 1569 O O . ALA A 1 205 ? 9.953 4.523 -7.425 1.00 92.44 205 ALA A O 1
ATOM 1570 N N . GLN A 1 206 ? 11.862 3.662 -8.223 1.00 92.12 206 GLN A N 1
ATOM 1571 C CA . GLN A 1 206 ? 12.756 4.412 -7.345 1.00 92.12 206 GLN A CA 1
ATOM 1572 C C . GLN A 1 206 ? 13.907 5.027 -8.136 1.00 92.12 206 GLN A C 1
ATOM 1574 O O . GLN A 1 206 ? 14.475 4.388 -9.018 1.00 92.12 206 GLN A O 1
ATOM 1579 N N . ARG A 1 207 ? 14.279 6.262 -7.802 1.00 89.31 207 ARG A N 1
ATOM 1580 C CA . ARG A 1 207 ? 15.500 6.907 -8.296 1.00 89.31 207 ARG A CA 1
ATOM 1581 C C . ARG A 1 207 ? 16.259 7.542 -7.148 1.00 89.31 207 ARG A C 1
ATOM 1583 O O . ARG A 1 207 ? 15.650 8.074 -6.222 1.00 89.31 207 ARG A O 1
ATOM 1590 N N . GLU A 1 208 ? 17.583 7.523 -7.227 1.00 91.62 208 GLU A N 1
ATOM 1591 C CA . GLU A 1 208 ? 18.462 8.085 -6.201 1.00 91.62 208 GLU A CA 1
ATOM 1592 C C . GLU A 1 208 ? 19.496 9.037 -6.799 1.00 91.62 208 GLU A C 1
ATOM 1594 O O . GLU A 1 208 ? 19.879 8.911 -7.962 1.00 91.62 208 GLU A O 1
ATOM 1599 N N . GLY A 1 209 ? 19.955 9.998 -6.003 1.00 87.56 209 GLY A N 1
ATOM 1600 C CA . GLY A 1 209 ? 21.010 10.945 -6.362 1.00 87.56 209 GLY A CA 1
ATOM 1601 C C . GLY A 1 209 ? 21.717 11.477 -5.118 1.00 87.56 209 GLY A C 1
ATOM 1602 O O . GLY A 1 209 ? 21.255 11.272 -3.994 1.00 87.56 209 GLY A O 1
ATOM 1603 N N . THR A 1 210 ? 22.830 12.189 -5.282 1.00 88.75 210 THR A N 1
ATOM 1604 C CA . THR A 1 210 ? 23.562 12.787 -4.148 1.00 88.75 210 THR A CA 1
ATOM 1605 C C . THR A 1 210 ? 22.913 14.085 -3.653 1.00 88.75 210 THR A C 1
ATOM 1607 O O . THR A 1 210 ? 23.199 14.579 -2.558 1.00 88.75 210 THR A O 1
ATOM 1610 N N . SER A 1 211 ? 21.974 14.634 -4.426 1.00 82.00 211 SER A N 1
ATOM 1611 C CA . SER A 1 211 ? 21.157 15.783 -4.046 1.00 82.00 211 SER A CA 1
ATOM 1612 C C . SER A 1 211 ? 19.762 15.717 -4.671 1.00 82.00 211 SER A C 1
ATOM 1614 O O . SER A 1 211 ? 19.515 14.977 -5.620 1.00 82.00 211 SER A O 1
ATOM 1616 N N . ARG A 1 212 ? 18.835 16.552 -4.178 1.00 79.75 212 ARG A N 1
ATOM 1617 C CA . ARG A 1 212 ? 17.502 16.704 -4.792 1.00 79.75 212 ARG A CA 1
ATOM 1618 C C . ARG A 1 212 ? 17.570 17.164 -6.252 1.00 79.75 212 ARG A C 1
ATOM 1620 O O . ARG A 1 212 ? 16.687 16.818 -7.026 1.00 79.75 212 ARG A O 1
ATOM 1627 N N . GLY A 1 213 ? 18.578 17.962 -6.609 1.00 76.25 213 GLY A N 1
ATOM 1628 C CA . GLY A 1 213 ? 18.753 18.455 -7.976 1.00 76.25 213 GLY A CA 1
ATOM 1629 C C . GLY A 1 213 ? 19.114 17.336 -8.950 1.00 76.25 213 GLY A C 1
ATOM 1630 O O . GLY A 1 213 ? 18.596 17.308 -10.062 1.00 76.25 213 GLY A O 1
ATOM 1631 N N . GLU A 1 214 ? 19.929 16.380 -8.502 1.00 82.25 214 GLU A N 1
ATOM 1632 C CA . GLU A 1 214 ? 20.391 15.258 -9.327 1.00 82.25 214 GLU A CA 1
ATOM 1633 C C . GLU A 1 214 ? 19.296 14.246 -9.657 1.00 82.25 214 GLU A C 1
ATOM 1635 O O . GLU A 1 214 ? 19.363 13.608 -10.703 1.00 82.25 214 GLU A O 1
ATOM 1640 N N . LEU A 1 215 ? 18.237 14.158 -8.843 1.0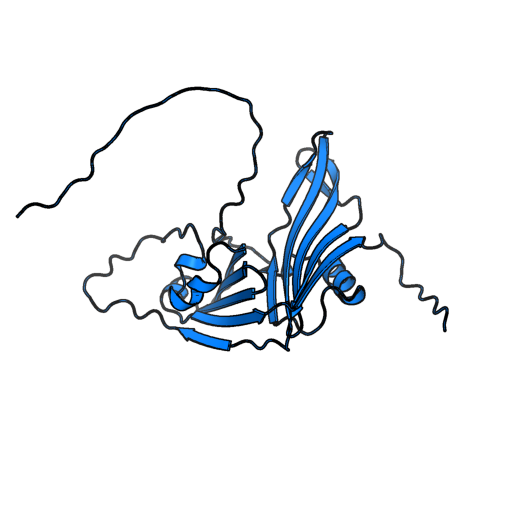0 79.88 215 LEU A N 1
ATOM 1641 C CA . LEU A 1 215 ? 17.103 13.273 -9.130 1.00 79.88 215 LEU A CA 1
ATOM 1642 C C . LEU A 1 215 ? 16.494 13.530 -10.514 1.00 79.88 215 LEU A C 1
ATOM 1644 O O . LEU A 1 215 ? 15.999 12.600 -11.143 1.00 79.88 215 LEU A O 1
ATOM 1648 N N . LYS A 1 216 ? 16.574 14.765 -11.026 1.00 75.31 216 LYS A N 1
ATOM 1649 C CA . LYS A 1 216 ? 16.078 15.128 -12.364 1.00 75.31 216 LYS A CA 1
ATOM 1650 C C . LYS A 1 216 ? 16.768 14.353 -13.493 1.00 75.31 216 LYS A C 1
ATOM 1652 O O . LYS A 1 216 ? 16.157 14.163 -14.539 1.00 75.31 216 LYS A O 1
ATOM 1657 N N . THR A 1 217 ? 18.009 13.916 -13.285 1.00 77.56 217 THR A N 1
ATOM 1658 C CA . THR A 1 217 ? 18.822 13.189 -14.275 1.00 77.56 217 THR A CA 1
ATOM 1659 C C . THR A 1 217 ? 19.119 11.744 -13.868 1.00 77.56 217 THR A C 1
ATOM 1661 O O . THR A 1 217 ? 19.675 10.992 -14.666 1.00 77.56 217 THR A O 1
ATOM 1664 N N . SER A 1 218 ? 18.757 11.340 -12.648 1.00 82.88 218 SER A N 1
ATOM 1665 C CA . SER A 1 218 ? 18.913 9.968 -12.159 1.00 82.88 218 SER A CA 1
ATOM 1666 C C . SER A 1 218 ? 18.038 8.960 -12.907 1.00 82.88 218 SER A C 1
ATOM 1668 O O . SER A 1 218 ? 16.938 9.275 -13.366 1.00 82.88 218 SER A O 1
ATOM 1670 N N . ALA A 1 219 ? 18.522 7.717 -12.987 1.00 86.88 219 ALA A N 1
ATOM 1671 C CA . ALA A 1 219 ? 17.760 6.590 -13.513 1.00 86.88 219 ALA A CA 1
ATOM 1672 C C . ALA A 1 219 ? 16.609 6.214 -12.574 1.00 86.88 219 ALA A C 1
ATOM 1674 O O . ALA A 1 219 ? 16.807 6.126 -11.362 1.00 86.88 219 ALA A O 1
ATOM 1675 N N . TRP A 1 220 ? 15.442 5.927 -13.141 1.00 88.19 220 TRP A N 1
ATOM 1676 C CA . TRP A 1 220 ? 14.395 5.167 -12.475 1.00 88.19 220 TRP A CA 1
ATOM 1677 C C . TRP A 1 220 ? 14.717 3.678 -12.558 1.00 88.19 220 TRP A C 1
ATOM 1679 O O . TRP A 1 220 ? 14.951 3.144 -13.638 1.00 88.19 220 TRP A O 1
ATOM 1689 N N . VAL A 1 221 ? 14.684 2.999 -11.422 1.00 92.31 221 VAL A N 1
ATOM 1690 C CA . VAL A 1 221 ? 14.651 1.542 -11.327 1.00 92.31 221 VAL A CA 1
ATOM 1691 C C . VAL A 1 221 ? 13.224 1.161 -10.972 1.00 92.31 221 VAL A C 1
ATOM 1693 O O . VAL A 1 221 ? 12.730 1.573 -9.923 1.00 92.31 221 VAL A O 1
ATOM 1696 N N . ALA A 1 222 ? 12.560 0.426 -11.856 1.00 92.00 222 ALA A N 1
ATOM 1697 C CA . ALA A 1 222 ? 11.193 -0.027 -11.676 1.00 92.00 222 ALA A CA 1
ATOM 1698 C C . ALA A 1 222 ? 11.141 -1.540 -11.446 1.00 92.00 222 ALA A C 1
ATOM 1700 O O . ALA A 1 222 ? 11.815 -2.302 -12.136 1.00 92.00 222 ALA A O 1
ATOM 1701 N N . GLU A 1 223 ? 10.323 -1.952 -10.491 1.00 93.94 223 GLU A N 1
ATOM 1702 C CA . GLU A 1 223 ? 9.958 -3.328 -10.184 1.00 93.94 223 GLU A CA 1
ATOM 1703 C C . GLU A 1 223 ? 8.447 -3.444 -10.364 1.00 93.94 223 GLU A C 1
ATOM 1705 O O . GLU A 1 223 ? 7.695 -2.640 -9.800 1.00 93.94 223 GLU A O 1
ATOM 1710 N N . VAL A 1 224 ? 8.007 -4.411 -11.163 1.00 93.56 224 VAL A N 1
ATOM 1711 C CA . VAL A 1 224 ? 6.584 -4.641 -11.428 1.00 93.56 224 VAL A CA 1
ATOM 1712 C C . VAL A 1 224 ? 6.172 -6.045 -11.024 1.00 93.56 224 VAL A C 1
ATOM 1714 O O . VAL A 1 224 ? 6.969 -6.975 -11.103 1.00 93.56 224 VAL A O 1
ATOM 1717 N N . ILE A 1 225 ? 4.927 -6.179 -10.581 1.00 93.56 225 ILE A N 1
ATOM 1718 C CA . ILE A 1 225 ? 4.262 -7.461 -10.371 1.00 93.56 225 ILE A CA 1
ATOM 1719 C C . ILE A 1 225 ? 2.998 -7.447 -11.212 1.00 93.56 225 ILE A C 1
ATOM 1721 O O . ILE A 1 225 ? 2.099 -6.649 -10.945 1.00 93.56 225 ILE A O 1
ATOM 1725 N N . ASP A 1 226 ? 2.922 -8.373 -12.159 1.00 93.75 226 ASP A N 1
ATOM 1726 C CA . ASP A 1 226 ? 1.729 -8.642 -12.948 1.00 93.75 226 ASP A CA 1
ATOM 1727 C C . ASP A 1 226 ? 1.254 -10.057 -12.620 1.00 93.75 226 ASP A C 1
ATOM 1729 O O . ASP A 1 226 ? 1.907 -11.049 -12.948 1.00 93.75 226 ASP A O 1
ATOM 1733 N N . ALA A 1 227 ? 0.135 -10.158 -11.903 1.00 94.88 227 ALA A N 1
ATOM 1734 C CA . ALA A 1 227 ? -0.354 -11.432 -11.396 1.00 94.88 227 ALA A CA 1
ATOM 1735 C C . ALA A 1 227 ? -1.852 -11.604 -11.632 1.00 94.88 227 ALA A C 1
ATOM 1737 O O . ALA A 1 227 ? -2.663 -10.711 -11.381 1.00 94.88 227 ALA A O 1
ATOM 1738 N N . THR A 1 228 ? -2.245 -12.806 -12.046 1.00 96.31 228 THR A N 1
ATOM 1739 C CA . THR A 1 228 ? -3.654 -13.193 -12.102 1.00 96.31 228 THR A CA 1
ATOM 1740 C C . THR A 1 228 ? -4.104 -13.694 -10.738 1.00 96.31 228 THR A C 1
ATOM 1742 O O . THR A 1 228 ? -3.540 -14.637 -10.181 1.00 96.31 228 THR A O 1
ATOM 1745 N N . SER A 1 229 ? -5.163 -13.097 -10.205 1.00 94.69 229 SER A N 1
ATOM 1746 C CA . SER A 1 229 ? -5.828 -13.546 -8.992 1.00 94.69 229 SER A CA 1
ATOM 1747 C C . SER A 1 229 ? -6.842 -14.652 -9.295 1.00 94.69 229 SER A C 1
ATOM 1749 O O . SER A 1 229 ? -7.699 -14.498 -10.164 1.00 94.69 229 SER A O 1
ATOM 1751 N N . ASN A 1 230 ? -6.776 -15.769 -8.568 1.00 93.62 230 ASN A N 1
ATOM 1752 C CA . ASN A 1 230 ? -7.742 -16.870 -8.692 1.00 93.62 230 ASN A CA 1
ATOM 1753 C C . ASN A 1 230 ? -8.909 -16.756 -7.701 1.00 93.62 230 ASN A C 1
ATOM 1755 O O . ASN A 1 230 ? -9.980 -17.307 -7.943 1.00 93.62 230 ASN A O 1
ATOM 1759 N N . ASN A 1 231 ? -8.712 -16.042 -6.593 1.00 93.31 231 ASN A N 1
ATOM 1760 C CA . ASN A 1 231 ? -9.715 -15.876 -5.555 1.00 93.31 231 ASN A CA 1
ATOM 1761 C C . ASN A 1 231 ? -9.550 -14.538 -4.828 1.00 93.31 231 ASN A C 1
ATOM 1763 O O . ASN A 1 231 ? -8.433 -14.046 -4.638 1.00 93.31 231 ASN A O 1
ATOM 1767 N N . ARG A 1 232 ? -10.675 -13.977 -4.377 1.00 95.00 232 ARG A N 1
ATOM 1768 C CA . ARG A 1 232 ? -10.735 -12.755 -3.576 1.00 95.00 232 ARG A CA 1
ATOM 1769 C C . ARG A 1 232 ? -11.512 -13.003 -2.305 1.00 95.00 232 ARG A C 1
ATOM 1771 O O . ARG A 1 232 ? -12.689 -13.346 -2.352 1.00 95.00 232 ARG A O 1
ATOM 1778 N N . VAL A 1 233 ? -10.856 -12.776 -1.178 1.00 96.69 233 VAL A N 1
ATOM 1779 C CA . VAL A 1 233 ? -11.421 -13.039 0.141 1.00 96.69 233 VAL A CA 1
ATOM 1780 C C . VAL A 1 233 ? -11.523 -11.717 0.899 1.00 96.69 233 VAL A C 1
ATOM 1782 O O . VAL A 1 233 ? -10.488 -11.107 1.190 1.00 96.69 233 VAL A O 1
ATOM 1785 N N . PRO A 1 234 ? -12.737 -11.227 1.209 1.00 97.44 234 PRO A N 1
ATOM 1786 C CA . PRO A 1 234 ? -12.882 -10.091 2.104 1.00 97.44 234 PRO A CA 1
ATOM 1787 C C . PRO A 1 234 ? -12.454 -10.499 3.514 1.00 97.44 234 PRO A C 1
ATOM 1789 O O . PRO A 1 234 ? -12.704 -11.622 3.952 1.00 97.44 234 PRO A O 1
ATOM 1792 N N . PHE A 1 235 ? -11.840 -9.578 4.248 1.00 97.19 235 PHE A N 1
ATOM 1793 C CA . PHE A 1 235 ? -11.461 -9.816 5.635 1.00 97.19 235 PHE A CA 1
ATOM 1794 C C . PHE A 1 235 ? -11.865 -8.653 6.535 1.00 97.19 235 PHE A C 1
ATOM 1796 O O . PHE A 1 235 ? -12.004 -7.504 6.110 1.00 97.19 235 PHE A O 1
ATOM 1803 N N . THR A 1 236 ? -12.021 -8.956 7.818 1.00 96.88 236 THR A N 1
ATOM 1804 C CA . THR A 1 236 ? -12.089 -7.969 8.894 1.00 96.88 236 THR A CA 1
ATOM 1805 C C . THR A 1 236 ? -11.340 -8.532 10.089 1.00 96.88 236 THR A C 1
ATOM 1807 O O . THR A 1 236 ? -11.580 -9.664 10.498 1.00 96.88 236 THR A O 1
ATOM 1810 N N . ALA A 1 237 ? -10.416 -7.752 10.635 1.00 94.00 237 ALA A N 1
ATOM 1811 C CA . ALA A 1 237 ? -9.563 -8.145 11.741 1.00 94.00 237 ALA A CA 1
ATOM 1812 C C . ALA A 1 237 ? -9.524 -7.026 12.783 1.00 94.00 237 ALA A C 1
ATOM 1814 O O . ALA A 1 237 ? -9.230 -5.869 12.473 1.00 94.00 237 ALA A O 1
ATOM 1815 N N . ILE A 1 238 ? -9.821 -7.374 14.031 1.00 93.94 238 ILE A N 1
ATOM 1816 C CA . ILE A 1 238 ? -9.793 -6.444 15.159 1.00 93.94 238 ILE A CA 1
ATOM 1817 C C . ILE A 1 238 ? -8.545 -6.762 15.973 1.00 93.94 238 ILE A C 1
ATOM 1819 O O . ILE A 1 238 ? -8.412 -7.862 16.508 1.00 93.94 238 ILE A O 1
ATOM 1823 N N . MET A 1 239 ? -7.623 -5.806 16.055 1.00 91.31 239 MET A N 1
ATOM 1824 C CA . MET A 1 239 ? -6.423 -5.957 16.868 1.00 91.31 239 MET A CA 1
ATOM 1825 C C . MET A 1 239 ? -6.827 -5.964 18.352 1.00 91.31 239 MET A C 1
ATOM 1827 O O . MET A 1 239 ? -7.505 -5.035 18.795 1.00 91.31 239 MET A O 1
ATOM 1831 N N . PRO A 1 240 ? -6.431 -6.962 19.156 1.00 82.44 240 PRO A N 1
ATOM 1832 C CA . PRO A 1 240 ? -6.754 -6.963 20.578 1.00 82.44 240 PRO A CA 1
ATOM 1833 C C . PRO A 1 240 ? -6.112 -5.754 21.274 1.00 82.44 240 PRO A C 1
ATOM 1835 O O . PRO A 1 240 ? -4.933 -5.455 21.069 1.00 82.44 240 PRO A O 1
ATOM 1838 N N . SER A 1 241 ? -6.888 -5.038 22.091 1.00 73.00 241 SER A N 1
ATOM 1839 C CA . SER A 1 241 ? -6.369 -3.964 22.940 1.00 73.00 241 SER A CA 1
ATOM 1840 C C . SER A 1 241 ? -5.587 -4.596 24.087 1.00 73.00 241 SER A C 1
ATOM 1842 O O . SER A 1 241 ? -6.195 -5.224 24.944 1.00 73.00 241 SER A O 1
ATOM 1844 N N . GLY A 1 242 ? -4.258 -4.462 24.082 1.00 56.56 242 GLY A N 1
ATOM 1845 C CA . GLY A 1 242 ? -3.386 -4.735 25.228 1.00 56.56 242 GLY A CA 1
ATOM 1846 C C . GLY A 1 242 ? -3.755 -5.950 26.089 1.00 56.56 242 GLY A C 1
ATOM 1847 O O . GLY A 1 242 ? -4.255 -5.784 27.194 1.00 56.56 242 GLY A O 1
ATOM 1848 N N . ILE A 1 243 ? -3.421 -7.159 25.632 1.00 40.25 243 ILE A N 1
ATOM 1849 C CA . ILE A 1 243 ? -3.165 -8.290 26.530 1.00 40.25 243 ILE A CA 1
ATOM 1850 C C . ILE A 1 243 ? -1.754 -8.782 26.213 1.00 40.25 243 ILE A C 1
ATOM 1852 O O . ILE A 1 243 ? -1.444 -9.149 25.078 1.00 40.25 243 ILE A O 1
ATOM 1856 N N . SER A 1 244 ? -0.886 -8.713 27.227 1.00 38.62 244 SER A N 1
ATOM 1857 C CA . SER A 1 244 ? 0.368 -9.465 27.306 1.00 38.62 244 SER A CA 1
ATOM 1858 C C . SER A 1 244 ? 0.144 -10.874 26.761 1.00 38.62 244 SER A C 1
ATOM 1860 O O . SER A 1 244 ? -0.832 -11.510 27.143 1.00 38.62 244 SER A O 1
ATOM 1862 N N . LEU A 1 245 ? 1.007 -11.351 25.862 1.00 35.12 245 LEU A N 1
ATOM 1863 C CA . LEU A 1 245 ? 0.953 -12.707 25.311 1.00 35.12 245 LEU A CA 1
ATOM 1864 C C . LEU A 1 245 ? 1.076 -13.757 26.428 1.00 35.12 245 LEU A C 1
ATOM 1866 O O . LEU A 1 245 ? 2.143 -14.312 26.662 1.00 35.12 245 LEU A O 1
ATOM 1870 N N . ALA A 1 246 ? -0.031 -14.062 27.097 1.00 34.72 246 ALA A N 1
ATOM 1871 C CA . ALA A 1 246 ? -0.226 -15.304 27.813 1.00 34.72 246 ALA A CA 1
ATOM 1872 C C . ALA A 1 246 ? -0.781 -16.306 26.797 1.00 34.72 246 ALA A C 1
ATOM 1874 O O . ALA A 1 246 ? -1.989 -16.421 26.595 1.00 34.72 246 ALA A O 1
ATOM 1875 N N . TYR A 1 247 ? 0.122 -16.999 26.103 1.00 37.19 247 TYR A N 1
ATOM 1876 C CA . TYR A 1 247 ? -0.248 -18.173 25.324 1.00 37.19 247 TYR A CA 1
ATOM 1877 C C . TYR A 1 247 ? -0.770 -19.250 26.283 1.00 37.19 247 TYR A C 1
ATOM 1879 O O . TYR A 1 247 ? 0.001 -19.862 27.018 1.00 37.19 247 TYR A O 1
ATOM 1887 N N . ARG A 1 248 ? -2.078 -19.521 26.255 1.00 30.61 248 ARG A N 1
ATOM 1888 C CA . ARG A 1 248 ? -2.583 -20.868 26.535 1.00 30.61 248 ARG A CA 1
ATOM 1889 C C . ARG A 1 248 ? -2.627 -21.609 25.208 1.00 30.61 248 ARG A C 1
ATOM 1891 O O . ARG A 1 248 ? -3.537 -21.408 24.412 1.00 30.61 248 ARG A O 1
ATOM 1898 N N . LEU A 1 249 ? -1.633 -22.464 24.993 1.00 38.94 249 LEU A N 1
ATOM 1899 C CA . LEU A 1 249 ? -1.792 -23.617 24.119 1.00 38.94 249 LEU A CA 1
ATOM 1900 C C . LEU A 1 249 ? -2.885 -24.490 24.744 1.00 38.94 249 LEU A C 1
ATOM 1902 O O . LEU A 1 249 ? -2.670 -25.112 25.783 1.00 38.94 249 LEU A O 1
ATOM 1906 N N . LEU A 1 250 ? -4.071 -24.489 24.147 1.00 34.81 250 LEU A N 1
ATOM 1907 C CA . LEU A 1 250 ? -5.016 -25.585 24.302 1.00 34.81 250 LEU A CA 1
ATOM 1908 C C . LEU A 1 250 ? -4.994 -26.336 22.981 1.00 34.81 250 LEU A C 1
ATOM 1910 O O . LEU A 1 250 ? -5.317 -25.782 21.933 1.00 34.81 250 LEU A O 1
ATOM 1914 N N . GLY A 1 251 ? -4.467 -27.553 23.065 1.00 35.94 251 GLY A N 1
ATOM 1915 C CA . GLY A 1 251 ? -4.149 -28.387 21.925 1.00 35.94 251 GLY A CA 1
ATOM 1916 C C . GLY A 1 251 ? -5.365 -28.907 21.175 1.00 35.94 251 GLY A C 1
ATOM 1917 O O . GLY A 1 251 ? -6.489 -28.912 21.680 1.00 35.94 251 GLY A O 1
ATOM 1918 N N . ARG A 1 252 ? -5.070 -29.407 19.981 1.00 34.00 252 ARG A N 1
ATOM 1919 C CA . ARG A 1 252 ? -5.311 -30.787 19.563 1.00 34.00 252 ARG A CA 1
ATOM 1920 C C . ARG A 1 252 ? -4.227 -31.165 18.566 1.00 34.00 252 ARG A C 1
ATOM 1922 O O . ARG A 1 252 ? -3.831 -30.265 17.796 1.00 34.00 252 ARG A O 1
#

Secondary structure (DSSP, 8-state):
-PPPPPPP------------------S---B--TT----GGGGS-HHHHHHHHHTTSS-S--SEEEEPPPEEEE-TTS-EEEEEEEEEE-SSEEEEEEEEEEEEEEETTEEEE-S--EEEEEEEEESS---PEEEEE-----S-S----------SSGGGGS-HHHHGGGTTSEEEEEEEEETTEEEEEEEEEEEETTEEEEEEEEEEESSTTGGGTSPEEEEEEEEEEEEEEEEEEE--SS----------

Solvent-accessible surface area (backbone atoms only — not comparable to full-atom values): 14898 Å² total; per-residue (Å²): 140,80,83,88,82,82,83,89,82,84,88,83,90,84,84,91,79,81,96,68,90,71,82,70,80,68,63,24,53,56,56,85,49,98,74,67,90,57,65,41,49,60,49,50,54,68,70,57,56,52,47,37,36,74,70,64,69,54,56,78,63,80,74,49,56,34,32,44,75,68,42,83,45,76,48,95,89,70,49,39,32,38,42,32,48,36,35,41,29,25,38,51,32,39,34,46,37,38,37,35,26,42,36,40,75,81,52,90,99,36,72,42,82,70,52,44,49,36,36,38,35,40,38,33,33,38,69,55,79,44,63,73,52,76,48,78,46,64,66,73,72,75,89,70,80,81,83,66,78,73,68,84,77,80,54,66,41,52,56,78,79,46,60,64,88,74,32,55,76,31,65,95,39,54,52,45,38,43,52,46,73,55,93,70,30,20,38,40,40,40,31,33,33,22,75,55,91,53,37,37,30,36,40,36,36,37,30,53,26,54,35,77,74,43,45,79,62,29,43,38,40,34,36,34,35,78,38,51,38,73,48,75,46,76,50,75,49,72,49,80,71,86,69,80,90,74,80,75,86,76,85,133

pLDDT: mean 76.2, std 24.67, range [22.39, 98.12]